Protein AF-A0A9D8BT05-F1 (afdb_monomer)

Nearest PDB structures (foldseek):
  6jph-assembly1_A  TM=7.024E-01  e=7.589E-07  Defluviitalea phaphyphila

Foldseek 3Di:
DDPWDWDFDQDADQDDPDPVVQPDDPPVVVQPPDTWGWGWTWTCPPPWWIKIKIFIPGPDKDKDKDKDPQWDKDFDQDDDPPVADRWRWIWTHHPVQKIKIKTWAPPPPWRWDWDWDQDPVGIIIMTMTIDNDDRMTIMMIGMDGNPADDWDWYDPDVQWIWIGGPQWIKIWGAAPVQDWADDDDQQKTFRFRTKMWIDRPPKIKIWGAGGAWIDDVFKIKGKPAIKIWIADPVGKIKMFGPQDQAKIKIKMFGQVLAQKWKAFPPDDIHRDDGGMDIDTAGGPRGIIIID

Radius of gyration: 22.26 Å; Cα contacts (8 Å, |Δi|>4): 658; chains: 1; bounding box: 62×44×62 Å

pLDDT: mean 79.06, std 18.12, range [27.09, 96.5]

Secondary structure (DSSP, 8-state):
-----EEE-------PPPGGGGSS-TTGGGGGGS--EEEEEEEEETTTEEEEEEEEE-SS-EEEEEEEET-EEEEEP-SS--TT---EEEEEE-TTSEEEEEEEEESTT---EEEEEEETTEEEEEEEEEESS-SEEEEEEEEEETTSPPPEEEEEETTEEEEEETTEEEEEEE-TT--EEEEEETTEEEEEEEEEEEEETTEEEEEEEEEEEEEETTEEEEESS-EEEEE-TTS-EEEEE-S-SS-EEEEEE-GGGTT-EEEETTS--EE--TTEEEEEE-TT--EEEE-

Structure (mmCIF, N/CA/C/O backbone):
data_AF-A0A9D8BT05-F1
#
_entry.id   AF-A0A9D8BT05-F1
#
loop_
_atom_site.group_PDB
_atom_site.id
_atom_site.type_symbol
_atom_site.label_atom_id
_atom_site.label_alt_id
_atom_site.label_comp_id
_atom_site.label_asym_id
_atom_site.label_entity_id
_atom_site.label_seq_id
_atom_site.pdbx_PDB_ins_code
_atom_site.Cartn_x
_atom_site.Cartn_y
_atom_site.Cartn_z
_atom_site.occupancy
_atom_site.B_iso_or_equiv
_atom_site.auth_seq_id
_atom_site.auth_comp_id
_atom_site.auth_asym_id
_atom_site.auth_atom_id
_atom_site.pdbx_PDB_model_num
ATOM 1 N N . GLY A 1 1 ? -17.209 -0.110 0.538 1.00 27.09 1 GLY A N 1
ATOM 2 C CA . GLY A 1 1 ? -16.762 -1.425 0.064 1.00 27.09 1 GLY A CA 1
ATOM 3 C C . GLY A 1 1 ? -15.395 -1.232 -0.518 1.00 27.09 1 GLY A C 1
ATOM 4 O O . GLY A 1 1 ? -15.264 -0.425 -1.431 1.00 27.09 1 GLY A O 1
ATOM 5 N N . ALA A 1 2 ? -14.383 -1.837 0.088 1.00 30.31 2 ALA A N 1
ATOM 6 C CA . ALA A 1 2 ? -13.012 -1.708 -0.365 1.00 30.31 2 ALA A CA 1
ATOM 7 C C . ALA A 1 2 ? -12.518 -3.089 -0.804 1.00 30.31 2 ALA A C 1
ATOM 9 O O . ALA A 1 2 ? -12.078 -3.891 0.013 1.00 30.31 2 ALA A O 1
ATOM 10 N N . ASP A 1 3 ? -12.630 -3.366 -2.103 1.00 30.12 3 ASP A N 1
ATOM 11 C CA . ASP A 1 3 ? -12.231 -4.648 -2.685 1.00 30.12 3 ASP A CA 1
ATOM 12 C C . ASP A 1 3 ? -10.713 -4.677 -2.900 1.00 30.12 3 ASP A C 1
ATOM 14 O O . ASP A 1 3 ? -10.229 -4.575 -4.030 1.00 30.12 3 ASP A O 1
ATOM 18 N N . TYR A 1 4 ? -9.934 -4.784 -1.827 1.00 37.97 4 TYR A N 1
ATOM 19 C CA . TYR A 1 4 ? -8.500 -5.043 -1.942 1.00 37.97 4 TYR A CA 1
ATOM 20 C C . TYR A 1 4 ? -8.292 -6.513 -2.302 1.00 37.97 4 TYR A C 1
ATOM 22 O O . TYR A 1 4 ? -8.469 -7.393 -1.466 1.00 37.97 4 TYR A O 1
ATOM 30 N N . VAL A 1 5 ? -7.905 -6.784 -3.548 1.00 32.09 5 VAL A N 1
ATOM 31 C CA . VAL A 1 5 ? -7.468 -8.122 -3.959 1.00 32.09 5 VAL A CA 1
ATOM 32 C C . VAL A 1 5 ? -5.955 -8.162 -3.805 1.00 32.09 5 VAL A C 1
ATOM 34 O O . VAL A 1 5 ? -5.230 -7.539 -4.579 1.00 32.09 5 VAL A O 1
ATOM 37 N N . CYS A 1 6 ? -5.475 -8.863 -2.781 1.00 35.22 6 CYS A N 1
ATOM 38 C CA . CYS A 1 6 ? -4.069 -9.222 -2.662 1.00 35.22 6 CYS A CA 1
ATOM 39 C C . CYS A 1 6 ? -3.889 -10.616 -3.262 1.00 35.22 6 CYS A C 1
ATOM 41 O O . CYS A 1 6 ? -4.190 -11.621 -2.624 1.00 35.22 6 CYS A O 1
ATOM 43 N N . GLY A 1 7 ? -3.442 -10.676 -4.514 1.00 29.22 7 GLY A N 1
ATOM 44 C CA . GLY A 1 7 ? -2.998 -11.923 -5.121 1.00 29.22 7 GLY A CA 1
ATOM 45 C C . GLY A 1 7 ? -1.509 -12.100 -4.863 1.00 29.22 7 GLY A C 1
ATOM 46 O O . GLY A 1 7 ? -0.694 -11.490 -5.551 1.00 29.22 7 GLY A O 1
ATOM 47 N N . VAL A 1 8 ? -1.131 -12.939 -3.898 1.00 32.34 8 VAL A N 1
ATOM 48 C CA . VAL A 1 8 ? 0.227 -13.495 -3.873 1.00 32.34 8 VAL A CA 1
ATOM 49 C C . VAL A 1 8 ? 0.209 -14.682 -4.826 1.00 32.34 8 VAL A C 1
ATOM 51 O O . VAL A 1 8 ? -0.332 -15.732 -4.492 1.00 32.34 8 VAL A O 1
ATOM 54 N N . VAL A 1 9 ? 0.748 -14.508 -6.033 1.00 28.61 9 VAL A N 1
ATOM 55 C CA . VAL A 1 9 ? 0.918 -15.610 -6.988 1.00 28.61 9 VAL A CA 1
ATOM 56 C C . VAL A 1 9 ? 2.382 -16.046 -6.930 1.00 28.61 9 VAL A C 1
ATOM 58 O O . VAL A 1 9 ? 3.220 -15.448 -7.609 1.00 28.61 9 VAL A O 1
ATOM 61 N N . PRO A 1 10 ? 2.740 -17.059 -6.117 1.00 27.34 10 PRO A N 1
ATOM 62 C CA . PRO A 1 10 ? 4.075 -17.631 -6.167 1.00 27.34 10 PRO A CA 1
ATOM 63 C C . PRO A 1 10 ? 4.237 -18.335 -7.516 1.00 27.34 10 PRO A C 1
ATOM 65 O O . PRO A 1 10 ? 3.736 -19.436 -7.725 1.00 27.34 10 PRO A O 1
ATOM 68 N N . THR A 1 11 ? 4.923 -17.688 -8.454 1.00 31.25 11 THR A N 1
ATOM 69 C CA . THR A 1 11 ? 5.270 -18.317 -9.729 1.00 31.25 11 THR A CA 1
ATOM 70 C C . THR A 1 11 ? 6.672 -18.889 -9.593 1.00 31.25 11 THR A C 1
ATOM 72 O O . THR A 1 11 ? 7.651 -18.161 -9.700 1.00 31.25 11 THR A O 1
ATOM 75 N N . VAL A 1 12 ? 6.792 -20.194 -9.341 1.00 29.39 12 VAL A N 1
ATOM 76 C CA . VAL A 1 12 ? 8.089 -20.879 -9.439 1.00 29.39 12 VAL A CA 1
ATOM 77 C C . VAL A 1 12 ? 8.358 -21.141 -10.919 1.00 29.39 12 VAL A C 1
ATOM 79 O O . VAL A 1 12 ? 7.983 -22.177 -11.463 1.00 29.39 12 VAL A O 1
ATOM 82 N N . GLY A 1 13 ? 8.968 -20.172 -11.595 1.00 30.44 13 GLY A N 1
ATOM 83 C CA . GLY A 1 13 ? 9.493 -20.368 -12.942 1.00 30.44 13 GLY A CA 1
ATOM 84 C C . GLY A 1 13 ? 10.876 -21.010 -12.875 1.00 30.44 13 GLY A C 1
ATOM 85 O O . GLY A 1 13 ? 11.804 -20.403 -12.350 1.00 30.44 13 GLY A O 1
ATOM 86 N N . ARG A 1 14 ? 11.048 -22.218 -13.428 1.00 31.06 14 ARG A N 1
ATOM 87 C CA . ARG A 1 14 ? 12.385 -22.698 -13.810 1.00 31.06 14 ARG A CA 1
ATOM 88 C C . ARG A 1 14 ? 12.749 -22.028 -15.131 1.00 31.06 14 ARG A C 1
ATOM 90 O O . ARG A 1 14 ? 12.282 -22.457 -16.180 1.00 31.06 14 ARG A O 1
ATOM 97 N N . LEU A 1 15 ? 13.556 -20.975 -15.077 1.00 39.53 15 LEU A N 1
ATOM 98 C CA . LEU A 1 15 ? 14.247 -20.480 -16.264 1.00 39.53 15 LEU A CA 1
ATOM 99 C C . LEU A 1 15 ? 15.475 -21.367 -16.472 1.00 39.53 15 LEU A C 1
ATOM 101 O O . LEU A 1 15 ? 16.389 -21.370 -15.647 1.00 39.53 15 LEU A O 1
ATOM 105 N N . TRP A 1 16 ? 15.472 -22.161 -17.541 1.00 32.31 16 TRP A N 1
ATOM 106 C CA . TRP A 1 16 ? 16.716 -22.737 -18.041 1.00 32.31 16 TRP A CA 1
ATOM 107 C C . TRP A 1 16 ? 17.549 -21.596 -18.638 1.00 32.31 16 TRP A C 1
ATOM 109 O O . TRP A 1 16 ? 16.987 -20.795 -19.389 1.00 32.31 16 TRP A O 1
ATOM 119 N N . PRO A 1 17 ? 18.848 -21.477 -18.309 1.00 40.72 17 PRO A N 1
ATOM 120 C CA . PRO A 1 17 ? 19.714 -20.550 -19.020 1.00 40.72 17 PRO A CA 1
ATOM 121 C C . PRO A 1 17 ? 19.728 -20.913 -20.506 1.00 40.72 17 PRO A C 1
ATOM 123 O O . PRO A 1 17 ? 19.718 -22.094 -20.861 1.00 40.72 17 PRO A O 1
ATOM 126 N N . ASP A 1 18 ? 19.741 -19.888 -21.352 1.00 39.22 18 ASP A N 1
ATOM 127 C CA . ASP A 1 18 ? 19.964 -20.033 -22.786 1.00 39.22 18 ASP A CA 1
ATOM 128 C C . ASP A 1 18 ? 21.312 -20.752 -23.003 1.00 39.22 18 ASP A C 1
ATOM 130 O O . ASP A 1 18 ? 22.342 -20.246 -22.535 1.00 39.22 18 ASP A O 1
ATOM 134 N N . PRO A 1 19 ? 21.342 -21.948 -23.624 1.00 44.00 19 PRO A N 1
ATOM 135 C CA . PRO A 1 19 ? 22.576 -22.711 -23.800 1.00 44.00 19 PRO A CA 1
ATOM 136 C C . PRO A 1 19 ? 23.640 -21.945 -24.599 1.00 44.00 19 PRO A C 1
ATOM 138 O O . PRO A 1 19 ? 24.832 -22.187 -24.403 1.00 44.00 19 PRO A O 1
ATOM 141 N N . ASP A 1 20 ? 23.239 -20.966 -25.413 1.00 41.94 20 ASP A N 1
ATOM 142 C CA . ASP A 1 20 ? 24.160 -20.179 -26.235 1.00 41.94 20 ASP A CA 1
ATOM 143 C C . ASP A 1 20 ? 24.873 -19.061 -25.446 1.00 41.94 20 ASP A C 1
ATOM 145 O O . ASP A 1 20 ? 25.919 -18.563 -25.868 1.00 41.94 20 ASP A O 1
ATOM 149 N N . ALA A 1 21 ? 24.392 -18.713 -24.244 1.00 45.06 21 ALA A N 1
ATOM 150 C CA . ALA A 1 21 ? 25.041 -17.742 -23.356 1.00 45.06 21 ALA A CA 1
ATOM 151 C C . ALA A 1 21 ? 26.211 -18.333 -22.535 1.00 45.06 21 ALA A C 1
ATOM 153 O O . ALA A 1 21 ? 26.904 -17.602 -21.824 1.00 45.06 21 ALA A O 1
ATOM 154 N N . LEU A 1 22 ? 26.454 -19.648 -22.617 1.00 42.50 22 LEU A N 1
ATOM 155 C CA . LEU A 1 22 ? 27.442 -20.361 -21.793 1.00 42.50 22 LEU A CA 1
ATOM 156 C C . LEU A 1 22 ? 28.861 -20.421 -22.388 1.00 42.50 22 LEU A C 1
ATOM 158 O O . LEU A 1 22 ? 29.769 -20.917 -21.720 1.00 42.50 22 LEU A O 1
ATOM 162 N N . TYR A 1 23 ? 29.087 -19.914 -23.605 1.00 40.62 23 TYR A N 1
ATOM 163 C CA . TYR A 1 23 ? 30.296 -20.256 -24.369 1.00 40.62 23 TYR A CA 1
ATOM 164 C C . TYR A 1 23 ? 31.386 -19.187 -24.519 1.00 40.62 23 TYR A C 1
ATOM 166 O O . TYR A 1 23 ? 32.397 -19.495 -25.147 1.00 40.62 23 TYR A O 1
ATOM 174 N N . SER A 1 24 ? 31.282 -17.978 -23.947 1.00 46.31 24 SER A N 1
ATOM 175 C CA . SER A 1 24 ? 32.311 -16.950 -24.220 1.00 46.31 24 SER A CA 1
ATOM 176 C C . SER A 1 24 ? 33.074 -16.341 -23.046 1.00 46.31 24 SER A C 1
ATOM 178 O O . SER A 1 24 ? 34.161 -15.833 -23.302 1.00 46.31 24 SER A O 1
ATOM 180 N N . HIS A 1 25 ? 32.658 -16.437 -21.777 1.00 41.44 25 HIS A N 1
ATOM 181 C CA . HIS A 1 25 ? 33.462 -15.877 -20.676 1.00 41.44 25 HIS A CA 1
ATOM 182 C C . HIS A 1 25 ? 33.363 -16.697 -19.376 1.00 41.44 25 HIS A C 1
ATOM 184 O O . HIS A 1 25 ? 32.289 -17.132 -18.968 1.00 41.44 25 HIS A O 1
ATOM 190 N N . GLN A 1 26 ? 34.510 -16.901 -18.716 1.00 45.31 26 GLN A N 1
ATOM 191 C CA . GLN A 1 26 ? 34.700 -17.664 -17.473 1.00 45.31 26 GLN A CA 1
ATOM 192 C C . GLN A 1 26 ? 34.255 -16.903 -16.192 1.00 45.31 26 GLN A C 1
ATOM 194 O O . GLN A 1 26 ? 35.084 -16.604 -15.334 1.00 45.31 26 GLN A O 1
ATOM 199 N N . PRO A 1 27 ? 32.948 -16.636 -16.000 1.00 45.88 27 PRO A N 1
ATOM 200 C CA . PRO A 1 27 ? 32.349 -16.813 -14.670 1.00 45.88 27 PRO A CA 1
ATOM 201 C C . PRO A 1 27 ? 31.116 -17.738 -14.667 1.00 45.88 27 PRO A C 1
ATOM 203 O O . PRO A 1 27 ? 30.576 -18.033 -13.601 1.00 45.88 27 PRO A O 1
ATOM 206 N N . ALA A 1 28 ? 30.687 -18.247 -15.828 1.00 48.22 28 ALA A N 1
ATOM 207 C CA . ALA A 1 28 ? 29.405 -18.944 -15.983 1.00 48.22 28 ALA A CA 1
ATOM 208 C C . ALA A 1 28 ? 29.269 -20.264 -15.189 1.00 48.22 28 ALA A C 1
ATOM 210 O O . ALA A 1 28 ? 28.159 -20.700 -14.887 1.00 48.22 28 ALA A O 1
ATOM 211 N N . ILE A 1 29 ? 30.382 -20.887 -14.785 1.00 46.44 29 ILE A N 1
ATOM 212 C CA . ILE A 1 29 ? 30.377 -22.182 -14.079 1.00 46.44 29 ILE A CA 1
ATOM 213 C C . ILE A 1 29 ? 29.806 -22.059 -12.650 1.00 46.44 29 ILE A C 1
ATOM 215 O O . ILE A 1 29 ? 29.210 -23.008 -12.144 1.00 46.44 29 ILE A O 1
ATOM 219 N N . HIS A 1 30 ? 29.890 -20.888 -12.005 1.00 46.16 30 HIS A N 1
ATOM 220 C CA . HIS A 1 30 ? 29.327 -20.706 -10.659 1.00 46.16 30 HIS A CA 1
ATOM 221 C C . HIS A 1 30 ? 27.799 -20.522 -10.645 1.00 46.16 30 HIS A C 1
ATOM 223 O O . HIS A 1 30 ? 27.167 -20.760 -9.612 1.00 46.16 30 HIS A O 1
ATOM 229 N N . TRP A 1 31 ? 27.189 -20.160 -11.778 1.00 50.47 31 TRP A N 1
ATOM 230 C CA . TRP A 1 31 ? 25.751 -19.878 -11.884 1.00 50.47 31 TRP A CA 1
ATOM 231 C C . TRP A 1 31 ? 24.879 -21.138 -11.936 1.00 50.47 31 TRP A C 1
ATOM 233 O O . TRP A 1 31 ? 23.697 -21.080 -11.616 1.00 50.47 31 TRP A O 1
ATOM 243 N N . ALA A 1 32 ? 25.459 -22.293 -12.271 1.00 50.44 32 ALA A N 1
ATOM 244 C CA . ALA A 1 32 ? 24.733 -23.553 -12.437 1.00 50.44 32 ALA A CA 1
ATOM 245 C C . ALA A 1 32 ? 24.396 -24.283 -11.117 1.00 50.44 32 ALA A C 1
ATOM 247 O O . ALA A 1 32 ? 23.753 -25.330 -11.145 1.00 50.44 32 ALA A O 1
ATOM 248 N N . SER A 1 33 ? 24.840 -23.776 -9.959 1.00 57.75 33 SER A N 1
ATOM 249 C CA . SER A 1 33 ? 24.798 -24.531 -8.691 1.00 57.75 33 SER A CA 1
ATOM 250 C C . SER A 1 33 ? 23.605 -24.226 -7.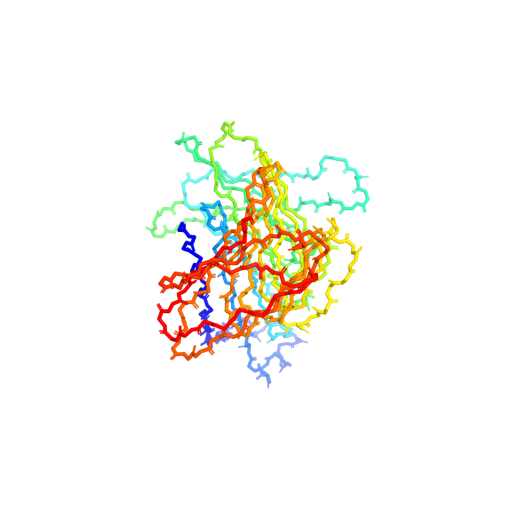776 1.00 57.75 33 SER A C 1
ATOM 252 O O . SER A 1 33 ? 23.339 -25.000 -6.856 1.00 57.75 33 SER A O 1
ATOM 254 N N . LYS A 1 34 ? 22.859 -23.138 -8.012 1.00 62.22 34 LYS A N 1
ATOM 255 C CA . LYS A 1 34 ? 21.686 -22.766 -7.205 1.00 62.22 34 LYS A CA 1
ATOM 256 C C . LYS A 1 34 ? 20.468 -22.488 -8.088 1.00 62.22 34 LYS A C 1
ATOM 258 O O . LYS A 1 34 ? 20.619 -21.862 -9.135 1.00 62.22 34 LYS A O 1
ATOM 263 N N . PRO A 1 35 ? 19.264 -22.940 -7.690 1.00 70.19 35 PRO A N 1
ATOM 264 C CA . PRO A 1 35 ? 18.049 -22.634 -8.429 1.00 70.19 35 PRO A CA 1
ATOM 265 C C . PRO A 1 35 ? 17.779 -21.129 -8.379 1.00 70.19 35 PRO A C 1
ATOM 267 O O . PRO A 1 35 ? 17.766 -20.542 -7.300 1.00 70.19 35 PRO A O 1
ATOM 270 N N . LEU A 1 36 ? 17.515 -20.526 -9.539 1.00 75.69 36 LEU A N 1
ATOM 271 C CA . LEU A 1 36 ? 16.933 -19.190 -9.608 1.00 75.69 36 LEU A CA 1
ATOM 272 C C . LEU A 1 36 ? 15.530 -19.250 -8.998 1.00 75.69 36 LEU A C 1
ATOM 274 O O . LEU A 1 36 ? 14.658 -19.950 -9.519 1.00 75.69 36 LEU A O 1
ATOM 278 N N . VAL A 1 37 ? 15.306 -18.522 -7.906 1.00 82.12 37 VAL A N 1
ATOM 279 C CA . VAL A 1 37 ? 13.969 -18.378 -7.320 1.00 82.12 37 VAL A CA 1
ATOM 280 C C . VAL A 1 37 ? 13.503 -16.952 -7.518 1.00 82.12 37 VAL A C 1
ATOM 282 O O . VAL A 1 37 ? 14.061 -16.029 -6.935 1.00 82.12 37 VAL A O 1
ATOM 285 N N . TRP A 1 38 ? 12.450 -16.785 -8.310 1.00 85.44 38 TRP A N 1
ATOM 286 C CA . TRP A 1 38 ? 11.788 -15.505 -8.509 1.00 85.44 38 TRP A CA 1
ATOM 287 C C . TRP A 1 38 ? 10.444 -15.494 -7.781 1.00 85.44 38 TRP A C 1
ATOM 289 O O . TRP A 1 38 ? 9.622 -16.396 -7.947 1.00 85.44 38 TRP A O 1
ATOM 299 N N . ARG A 1 39 ? 10.225 -14.478 -6.947 1.00 86.88 39 ARG A N 1
ATOM 300 C CA . ARG A 1 39 ? 8.963 -14.233 -6.245 1.00 86.88 39 ARG A CA 1
ATOM 301 C C . ARG A 1 39 ? 8.438 -12.867 -6.656 1.00 86.88 39 ARG A C 1
ATOM 303 O O . ARG A 1 39 ? 9.144 -11.877 -6.509 1.00 86.88 39 ARG A O 1
ATOM 310 N N . ARG A 1 40 ? 7.197 -12.816 -7.143 1.00 89.81 40 ARG A N 1
ATOM 311 C CA . ARG A 1 40 ? 6.506 -11.572 -7.496 1.00 89.81 40 ARG A CA 1
ATOM 312 C C . ARG A 1 40 ? 5.338 -11.329 -6.553 1.00 89.81 40 ARG A C 1
ATOM 314 O O . ARG A 1 40 ? 4.463 -12.180 -6.403 1.00 89.81 40 ARG A O 1
ATOM 321 N N . HIS A 1 41 ? 5.283 -10.131 -5.993 1.00 88.81 41 HIS A N 1
ATOM 322 C CA . HIS A 1 41 ? 4.150 -9.622 -5.236 1.00 88.81 41 HIS A CA 1
ATOM 323 C C . HIS A 1 41 ? 3.534 -8.454 -5.992 1.00 88.81 41 HIS A C 1
ATOM 325 O O . HIS A 1 41 ? 4.233 -7.524 -6.396 1.00 88.81 41 HIS A O 1
ATOM 331 N N . ILE A 1 42 ? 2.216 -8.510 -6.173 1.00 90.94 42 ILE A N 1
ATOM 332 C CA . ILE A 1 42 ? 1.444 -7.460 -6.830 1.00 90.94 42 ILE A CA 1
ATOM 333 C C . ILE A 1 42 ? 0.374 -6.999 -5.855 1.00 90.94 42 ILE A C 1
ATOM 335 O O . ILE A 1 42 ? -0.531 -7.757 -5.506 1.00 90.94 42 ILE A O 1
ATOM 339 N N . LEU A 1 43 ? 0.474 -5.747 -5.425 1.00 90.75 43 LEU A N 1
ATOM 340 C CA . LEU A 1 43 ? -0.522 -5.129 -4.569 1.00 90.75 43 LEU A CA 1
ATOM 341 C C . LEU A 1 43 ? -1.374 -4.155 -5.378 1.00 90.75 43 LEU A C 1
ATOM 343 O O . LEU A 1 43 ? -0.868 -3.205 -5.976 1.00 90.75 43 LEU A O 1
ATOM 347 N N . PHE A 1 44 ? -2.682 -4.397 -5.363 1.00 90.94 44 PHE A N 1
ATOM 348 C CA . PHE A 1 44 ? -3.689 -3.562 -6.003 1.00 90.94 44 PHE A CA 1
ATOM 349 C C . PHE A 1 44 ? -4.148 -2.503 -5.001 1.00 90.94 44 PHE A C 1
ATOM 351 O O . PHE A 1 44 ? -4.994 -2.771 -4.142 1.00 90.94 44 PHE A O 1
ATOM 358 N N . VAL A 1 45 ? -3.604 -1.292 -5.104 1.00 88.25 45 VAL A N 1
ATOM 359 C CA . VAL A 1 45 ? -4.018 -0.164 -4.265 1.00 88.25 45 VAL A CA 1
ATOM 360 C C . VAL A 1 45 ? -5.220 0.497 -4.933 1.00 88.25 45 VAL A C 1
ATOM 362 O O . VAL A 1 45 ? -5.114 1.517 -5.613 1.00 88.25 45 VAL A O 1
ATOM 365 N N . LYS A 1 46 ? -6.375 -0.170 -4.825 1.00 74.00 46 LYS A N 1
ATOM 366 C CA . LYS A 1 46 ? -7.581 0.218 -5.558 1.00 74.00 46 LYS A CA 1
ATOM 367 C C . LYS A 1 46 ? -8.150 1.571 -5.099 1.00 74.00 46 LYS A C 1
ATOM 369 O O . LYS A 1 46 ? -8.094 1.890 -3.910 1.00 74.00 46 LYS A O 1
ATOM 374 N N . PRO A 1 47 ? -8.795 2.305 -6.022 1.00 63.84 47 PRO A N 1
ATOM 375 C CA . PRO A 1 47 ? -8.906 2.019 -7.461 1.00 63.84 47 PRO A CA 1
ATOM 376 C C . PRO A 1 47 ? -7.717 2.539 -8.297 1.00 63.84 47 PRO A C 1
ATOM 378 O O . PRO A 1 47 ? -7.832 2.611 -9.515 1.00 63.84 47 PRO A O 1
ATOM 381 N N . ASP A 1 48 ? -6.591 2.902 -7.679 1.00 86.06 48 ASP A N 1
ATOM 382 C CA . ASP A 1 48 ? -5.724 3.942 -8.239 1.00 86.06 48 ASP A CA 1
ATOM 383 C C . ASP A 1 48 ? -4.461 3.412 -8.932 1.00 86.06 48 ASP A C 1
ATOM 385 O O . ASP A 1 48 ? -4.110 3.893 -10.006 1.00 86.06 48 ASP A O 1
ATOM 389 N N . TYR A 1 49 ? -3.751 2.440 -8.348 1.00 94.25 49 TYR A N 1
ATOM 390 C CA . TYR A 1 49 ? -2.450 2.012 -8.881 1.00 94.25 49 TYR A CA 1
ATOM 391 C C . TYR A 1 49 ? -2.004 0.628 -8.400 1.00 94.25 49 TYR A C 1
ATOM 393 O O . TYR A 1 49 ? -2.623 0.002 -7.534 1.00 94.25 49 TYR A O 1
ATOM 401 N N . PHE A 1 50 ? -0.894 0.151 -8.967 1.00 94.81 50 PHE A N 1
ATOM 402 C CA . PHE A 1 50 ? -0.266 -1.119 -8.610 1.00 94.81 50 PHE A CA 1
ATOM 403 C C . PHE A 1 50 ? 1.103 -0.891 -7.981 1.00 94.81 50 PHE A C 1
ATOM 405 O O . PHE A 1 50 ? 1.865 -0.029 -8.423 1.00 94.81 50 PHE A O 1
ATOM 412 N N . VAL A 1 51 ? 1.436 -1.711 -6.991 1.00 94.62 51 VAL A N 1
ATOM 413 C CA . VAL A 1 51 ? 2.794 -1.827 -6.456 1.00 94.62 51 VAL A CA 1
ATOM 414 C C . VAL A 1 51 ? 3.321 -3.216 -6.764 1.00 94.62 51 VAL A C 1
ATOM 416 O O . VAL A 1 51 ? 2.656 -4.213 -6.487 1.00 94.62 51 VAL A O 1
ATOM 419 N N . LEU A 1 52 ? 4.515 -3.264 -7.340 1.00 94.06 52 LEU A N 1
ATOM 420 C CA . LEU A 1 52 ? 5.222 -4.481 -7.703 1.00 94.06 52 LEU A CA 1
ATOM 421 C C . LEU A 1 52 ? 6.465 -4.623 -6.831 1.00 94.06 52 LEU A C 1
ATOM 423 O O . LEU A 1 52 ? 7.229 -3.669 -6.678 1.00 94.06 52 LEU A O 1
ATOM 427 N N . LEU A 1 53 ? 6.665 -5.823 -6.298 1.00 92.62 53 LEU A N 1
ATOM 428 C CA . LEU A 1 53 ? 7.913 -6.264 -5.689 1.00 92.62 53 LEU A CA 1
ATOM 429 C C . LEU A 1 53 ? 8.307 -7.585 -6.338 1.00 92.62 53 LEU A C 1
ATOM 431 O O . LEU A 1 53 ? 7.574 -8.565 -6.229 1.00 92.62 53 LEU A O 1
ATOM 435 N N . ASP A 1 54 ? 9.457 -7.595 -6.993 1.00 90.44 54 ASP A N 1
ATOM 436 C CA . ASP A 1 54 ? 10.103 -8.802 -7.479 1.00 90.44 54 ASP A CA 1
ATOM 437 C C . ASP A 1 54 ? 11.348 -9.069 -6.651 1.00 90.44 54 ASP A C 1
ATOM 439 O O . ASP A 1 54 ? 12.224 -8.217 -6.562 1.00 90.44 54 ASP A O 1
ATOM 443 N N . GLU A 1 55 ? 11.435 -10.260 -6.077 1.00 87.69 55 GLU A N 1
ATOM 444 C CA . GLU A 1 55 ? 12.611 -10.737 -5.363 1.00 87.69 55 GLU A CA 1
ATOM 445 C C . GLU A 1 55 ? 13.211 -11.916 -6.120 1.00 87.69 55 GLU A C 1
ATOM 447 O O . GLU A 1 55 ? 12.504 -12.857 -6.492 1.00 87.69 55 GLU A O 1
ATOM 452 N N . LEU A 1 56 ? 14.515 -11.860 -6.353 1.00 85.62 56 LEU A N 1
ATOM 453 C CA . LEU A 1 56 ? 15.265 -12.869 -7.079 1.00 85.62 56 LEU A CA 1
ATOM 454 C C . LEU A 1 56 ? 16.376 -13.401 -6.184 1.00 85.62 56 LEU A C 1
ATOM 456 O O . LEU A 1 56 ? 17.332 -12.695 -5.897 1.00 85.62 56 LEU A O 1
ATOM 460 N N . ASP A 1 57 ? 16.293 -14.662 -5.777 1.00 81.38 57 ASP A N 1
ATOM 461 C CA . ASP A 1 57 ? 17.442 -15.362 -5.201 1.00 81.38 57 ASP A CA 1
ATOM 462 C C . ASP A 1 57 ? 18.347 -15.810 -6.358 1.00 81.38 57 ASP A C 1
ATOM 464 O O . ASP A 1 57 ? 18.143 -16.868 -6.960 1.00 81.38 57 ASP A O 1
ATOM 468 N N . SER A 1 58 ? 19.258 -14.919 -6.759 1.00 70.75 58 SER A N 1
ATOM 469 C CA . SER A 1 58 ? 20.118 -15.070 -7.934 1.00 70.75 58 SER A CA 1
ATOM 470 C C . SER A 1 58 ? 21.501 -14.469 -7.702 1.00 70.75 58 SER A C 1
ATOM 472 O O . SER A 1 58 ? 21.636 -13.413 -7.091 1.00 70.75 58 SER A O 1
ATOM 474 N N . TYR A 1 59 ? 22.526 -15.108 -8.269 1.00 68.38 59 TYR A N 1
ATOM 475 C CA . TYR A 1 59 ? 23.878 -14.547 -8.421 1.00 68.38 59 TYR A CA 1
ATOM 476 C C . TYR A 1 59 ? 24.149 -14.079 -9.860 1.00 68.38 59 TYR A C 1
ATOM 478 O O . TYR A 1 59 ? 25.269 -13.692 -10.193 1.00 68.38 59 TYR A O 1
ATOM 486 N N . VAL A 1 60 ? 23.135 -14.167 -10.722 1.00 71.75 60 VAL A N 1
ATOM 487 C CA . VAL A 1 60 ? 23.199 -13.786 -12.132 1.00 71.75 60 VAL A CA 1
ATOM 488 C C . VAL A 1 60 ? 22.644 -12.369 -12.273 1.00 71.75 60 VAL A C 1
ATOM 490 O O . VAL A 1 60 ? 21.551 -12.116 -11.751 1.00 71.75 60 VAL A O 1
ATOM 493 N N . PRO A 1 61 ? 23.351 -11.460 -12.973 1.00 76.56 61 PRO A N 1
ATOM 494 C CA . PRO A 1 61 ? 22.799 -10.168 -13.363 1.00 76.56 61 PRO A CA 1
ATOM 495 C C . PRO A 1 61 ? 21.447 -10.346 -14.050 1.00 76.56 61 PRO A C 1
ATOM 497 O O . PRO A 1 61 ? 21.266 -11.262 -14.855 1.00 76.56 61 PRO A O 1
ATOM 500 N N . CYS A 1 62 ? 20.493 -9.487 -13.721 1.00 78.50 62 CYS A N 1
ATOM 501 C CA . CYS A 1 62 ? 19.140 -9.600 -14.236 1.00 78.50 62 CYS A CA 1
ATOM 502 C C . CYS A 1 62 ? 18.587 -8.233 -14.612 1.00 78.50 62 CYS A C 1
ATOM 504 O O . CYS A 1 62 ? 18.933 -7.211 -14.021 1.00 78.50 62 CYS A O 1
ATOM 506 N N . ASP A 1 63 ? 17.701 -8.247 -15.601 1.00 83.19 63 ASP A N 1
ATOM 507 C CA . ASP A 1 63 ? 17.012 -7.058 -16.060 1.00 83.19 63 ASP A CA 1
ATOM 508 C C . ASP A 1 63 ? 15.514 -7.213 -15.813 1.00 83.19 63 ASP A C 1
ATOM 510 O O . ASP A 1 63 ? 14.908 -8.244 -16.112 1.00 83.19 63 ASP A O 1
ATOM 514 N N . TRP A 1 64 ? 14.895 -6.142 -15.336 1.00 86.50 64 TRP A N 1
ATOM 515 C CA . TRP A 1 64 ? 13.455 -6.028 -15.200 1.00 86.50 64 TRP A CA 1
ATOM 516 C C . TRP A 1 64 ? 12.876 -5.241 -16.371 1.00 86.50 64 TRP A C 1
ATOM 518 O O . TRP A 1 64 ? 13.286 -4.108 -16.622 1.00 86.50 64 TRP A O 1
ATOM 528 N N . TRP A 1 65 ? 11.917 -5.827 -17.091 1.00 87.75 65 TRP A N 1
ATOM 529 C CA . TRP A 1 65 ? 11.347 -5.249 -18.310 1.00 87.75 65 TRP A CA 1
ATOM 530 C C . TRP A 1 65 ? 9.850 -4.978 -18.145 1.00 87.75 65 TRP A C 1
ATOM 532 O O . TRP A 1 65 ? 9.082 -5.867 -17.775 1.00 87.75 65 TRP A O 1
ATOM 542 N N . LEU A 1 66 ? 9.416 -3.768 -18.502 1.00 87.06 66 LEU A N 1
ATOM 543 C CA . LEU A 1 66 ? 8.003 -3.413 -18.656 1.00 87.06 66 LEU A CA 1
ATOM 544 C C . LEU A 1 66 ? 7.719 -3.014 -20.093 1.00 87.06 66 LEU A C 1
ATOM 546 O O . LEU A 1 66 ? 8.298 -2.060 -20.608 1.00 87.06 66 LEU A O 1
ATOM 550 N N . HIS A 1 67 ? 6.770 -3.718 -20.703 1.00 84.38 67 HIS A N 1
ATOM 551 C CA . HIS A 1 67 ? 6.284 -3.454 -22.050 1.00 84.38 67 HIS A CA 1
ATOM 552 C C . HIS A 1 67 ? 4.922 -2.765 -21.995 1.00 84.38 67 HIS A C 1
ATOM 554 O O . HIS A 1 67 ? 4.010 -3.228 -21.313 1.00 84.38 67 HIS A O 1
ATOM 560 N N . VAL A 1 68 ? 4.770 -1.684 -22.759 1.00 80.62 68 VAL A N 1
ATOM 561 C CA . VAL A 1 68 ? 3.512 -0.944 -22.894 1.00 80.62 68 VAL A CA 1
ATOM 562 C C . VAL A 1 68 ? 3.183 -0.783 -24.378 1.00 80.62 68 VAL A C 1
ATOM 564 O O . VAL A 1 68 ? 3.931 -0.174 -25.151 1.00 80.62 68 VAL A O 1
ATOM 567 N N . GLY A 1 69 ? 2.059 -1.367 -24.794 1.00 76.31 69 GLY A N 1
ATOM 568 C CA . GLY A 1 69 ? 1.589 -1.331 -26.178 1.00 76.31 69 GLY A CA 1
ATOM 569 C C . GLY A 1 69 ? 1.020 0.033 -26.575 1.00 76.31 69 GLY A C 1
ATOM 570 O O . GLY A 1 69 ? 0.311 0.671 -25.798 1.00 76.31 69 GLY A O 1
ATOM 571 N N . GLY A 1 70 ? 1.315 0.482 -27.801 1.00 68.19 70 GLY A N 1
ATOM 572 C CA . GLY A 1 70 ? 0.674 1.660 -28.406 1.00 68.19 70 GLY A CA 1
ATOM 573 C C . GLY A 1 70 ? 0.947 3.006 -27.718 1.00 68.19 70 GLY A C 1
ATOM 574 O O . GLY A 1 70 ? 0.236 3.974 -27.985 1.00 68.19 70 GLY A O 1
ATOM 575 N N . ALA A 1 71 ? 1.947 3.080 -26.837 1.00 73.50 71 ALA A N 1
ATOM 576 C CA . ALA A 1 71 ? 2.296 4.293 -26.106 1.00 73.50 71 ALA A CA 1
ATOM 577 C C . ALA A 1 71 ? 3.565 4.967 -26.654 1.00 73.50 71 ALA A C 1
ATOM 579 O O . ALA A 1 71 ? 4.426 4.327 -27.262 1.00 73.50 71 ALA A O 1
ATOM 580 N N . ARG A 1 72 ? 3.713 6.271 -26.405 1.00 75.75 72 ARG A N 1
ATOM 581 C CA . ARG A 1 72 ? 4.989 6.995 -26.510 1.00 75.75 72 ARG A CA 1
ATOM 582 C C . ARG A 1 72 ? 5.639 7.012 -25.129 1.00 75.75 72 ARG A C 1
ATOM 584 O O . ARG A 1 72 ? 5.000 7.434 -24.174 1.00 75.75 72 ARG A O 1
ATOM 591 N N . ALA A 1 73 ? 6.886 6.559 -25.020 1.00 71.25 73 ALA A N 1
ATOM 592 C CA . ALA A 1 73 ? 7.631 6.610 -23.765 1.00 71.25 73 ALA A CA 1
ATOM 593 C C . ALA A 1 73 ? 8.424 7.920 -23.683 1.00 71.25 73 ALA A C 1
ATOM 595 O O . ALA A 1 73 ? 9.143 8.265 -24.622 1.00 71.25 73 ALA A O 1
ATOM 596 N N . LYS A 1 74 ? 8.303 8.634 -22.565 1.00 75.12 74 LYS A N 1
ATOM 597 C CA . LYS A 1 74 ? 9.161 9.763 -22.205 1.00 75.12 74 LYS A CA 1
ATOM 598 C C . LYS A 1 74 ? 9.850 9.421 -20.890 1.00 75.12 74 LYS A C 1
ATOM 600 O O . LYS A 1 74 ? 9.191 9.289 -19.859 1.00 75.12 74 LYS A O 1
ATOM 605 N N . SER A 1 75 ? 11.169 9.256 -20.943 1.00 67.38 75 SER A N 1
ATOM 606 C CA . SER A 1 75 ? 11.989 9.233 -19.733 1.00 67.38 75 SER A CA 1
ATOM 607 C C . SER A 1 75 ? 12.179 10.670 -19.268 1.00 67.38 75 SER A C 1
ATOM 609 O O . SER A 1 75 ? 12.491 11.542 -20.081 1.00 67.38 75 SER A O 1
ATOM 611 N N . GLN A 1 76 ? 11.951 10.930 -17.986 1.00 61.97 76 GLN A N 1
ATOM 612 C CA . GLN A 1 76 ? 12.291 12.215 -17.395 1.00 61.97 76 GLN A CA 1
ATOM 613 C C . GLN A 1 76 ? 13.568 12.044 -16.585 1.00 61.97 76 GLN A C 1
ATOM 615 O O . GLN A 1 76 ? 13.598 11.281 -15.624 1.00 61.97 76 GLN A O 1
ATOM 620 N N . GLN A 1 77 ? 14.627 12.751 -16.982 1.00 55.72 77 GLN A N 1
ATOM 621 C CA . GLN A 1 77 ? 15.787 12.912 -16.113 1.00 55.72 77 GLN A CA 1
ATOM 622 C C . GLN A 1 77 ? 15.403 13.806 -14.924 1.00 55.72 77 GLN A C 1
ATOM 624 O O . GLN A 1 77 ? 14.639 14.757 -15.120 1.00 55.72 77 GLN A O 1
ATOM 629 N N . PRO A 1 78 ? 15.926 13.540 -13.714 1.00 52.53 78 PRO A N 1
ATOM 630 C CA . PRO A 1 78 ? 15.666 14.376 -12.550 1.00 52.53 78 PRO A CA 1
ATOM 631 C C . PRO A 1 78 ? 16.051 15.829 -12.847 1.00 52.53 78 PRO A C 1
ATOM 633 O O . PRO A 1 78 ? 17.219 16.141 -13.081 1.00 52.53 78 PRO A O 1
ATOM 636 N N . GLN A 1 79 ? 15.068 16.729 -12.863 1.00 42.19 79 GLN A N 1
ATOM 637 C CA . GLN A 1 79 ? 15.336 18.160 -12.897 1.00 42.19 79 GLN A CA 1
ATOM 638 C C . GLN A 1 79 ? 15.604 18.608 -11.456 1.00 42.19 79 GLN A C 1
ATOM 640 O O . GLN A 1 79 ? 14.681 18.711 -10.656 1.00 42.19 79 GLN A O 1
ATOM 645 N N . ALA A 1 80 ? 16.882 18.864 -11.171 1.00 40.81 80 ALA A N 1
ATOM 646 C CA . ALA A 1 80 ? 17.486 19.343 -9.922 1.00 40.81 80 ALA A CA 1
ATOM 647 C C . ALA A 1 80 ? 18.021 18.269 -8.943 1.00 40.81 80 ALA A C 1
ATOM 649 O O . ALA A 1 80 ? 17.354 17.272 -8.662 1.00 40.81 80 ALA A O 1
ATOM 650 N N . PRO A 1 81 ? 19.216 18.503 -8.357 1.00 40.06 81 PRO A N 1
ATOM 651 C CA . PRO A 1 81 ? 19.794 17.671 -7.313 1.00 40.06 81 PRO A CA 1
ATOM 652 C C . PRO A 1 81 ? 19.144 18.020 -5.968 1.00 40.06 81 PRO A C 1
ATOM 654 O O . PRO A 1 81 ? 19.757 18.621 -5.089 1.00 40.06 81 PRO A O 1
ATOM 657 N N . SER A 1 82 ? 17.876 17.654 -5.794 1.00 43.09 82 SER A N 1
ATOM 658 C CA . SER A 1 82 ? 17.379 17.390 -4.446 1.00 43.09 82 SER A CA 1
ATOM 659 C C . SER A 1 82 ? 18.090 16.123 -3.980 1.00 43.09 82 SER A C 1
ATOM 661 O O . SER A 1 82 ? 17.919 15.068 -4.590 1.00 43.09 82 SER A O 1
ATOM 663 N N . LEU A 1 83 ? 18.916 16.233 -2.937 1.00 41.72 83 LEU A N 1
ATOM 664 C CA . LEU A 1 83 ? 19.787 15.184 -2.374 1.00 41.72 83 LEU A CA 1
ATOM 665 C C . LEU A 1 83 ? 19.074 13.872 -1.970 1.00 41.72 83 LEU A C 1
ATOM 667 O O . LEU A 1 83 ? 19.715 12.976 -1.428 1.00 41.72 83 LEU A O 1
ATOM 671 N N . LEU A 1 84 ? 17.771 13.736 -2.226 1.00 44.25 84 LEU A N 1
ATOM 672 C CA . LEU A 1 84 ? 16.953 12.594 -1.829 1.00 44.25 84 LEU A CA 1
ATOM 673 C C . LEU A 1 84 ? 16.163 11.930 -2.970 1.00 44.25 84 LEU A C 1
ATOM 675 O O . LEU A 1 84 ? 15.700 10.811 -2.776 1.00 44.25 84 LEU A O 1
ATOM 679 N N . VAL A 1 85 ? 16.023 12.531 -4.162 1.00 46.75 85 VAL A N 1
ATOM 680 C CA . VAL A 1 85 ? 15.037 12.034 -5.146 1.00 46.75 85 VAL A CA 1
ATOM 681 C C . VAL A 1 85 ? 15.538 12.122 -6.593 1.00 46.75 85 VAL A C 1
ATOM 683 O O . VAL A 1 85 ? 15.084 12.941 -7.387 1.00 46.75 85 VAL A O 1
ATOM 686 N N . ALA A 1 86 ? 16.448 11.226 -6.982 1.00 48.78 86 ALA A N 1
ATOM 687 C CA . ALA A 1 86 ? 16.575 10.850 -8.391 1.00 48.78 86 ALA A CA 1
ATOM 688 C C . ALA A 1 86 ? 15.472 9.825 -8.702 1.00 48.78 86 ALA A C 1
ATOM 690 O O . ALA A 1 86 ? 15.684 8.618 -8.638 1.00 48.78 86 ALA A O 1
ATOM 691 N N . GLN A 1 87 ? 14.251 10.306 -8.937 1.00 59.16 87 GLN A N 1
ATOM 692 C CA . GLN A 1 87 ? 13.141 9.439 -9.325 1.00 59.16 87 GLN A CA 1
ATOM 693 C C . GLN A 1 87 ? 13.368 8.932 -10.751 1.00 59.16 87 GLN A C 1
ATOM 695 O O . GLN A 1 87 ? 13.330 9.692 -11.718 1.00 59.16 87 GLN A O 1
ATOM 700 N N . ASN A 1 88 ? 13.576 7.626 -10.872 1.00 78.25 88 ASN A N 1
ATOM 701 C CA . ASN A 1 88 ? 13.570 6.918 -12.140 1.00 78.25 88 ASN A CA 1
ATOM 702 C C . ASN A 1 88 ? 12.124 6.731 -12.597 1.00 78.25 88 ASN A C 1
ATOM 704 O O . ASN A 1 88 ? 11.538 5.664 -12.411 1.00 78.25 88 ASN A O 1
ATOM 708 N N . THR A 1 89 ? 11.531 7.783 -13.155 1.00 85.56 89 THR A N 1
ATOM 709 C CA . THR A 1 89 ? 10.141 7.739 -13.616 1.00 85.56 89 THR A CA 1
ATOM 710 C C . THR A 1 89 ? 10.076 7.747 -15.135 1.00 85.56 89 THR A C 1
ATOM 712 O O . THR A 1 89 ? 10.612 8.637 -15.799 1.00 85.56 89 THR A O 1
ATOM 715 N N . VAL A 1 90 ? 9.357 6.777 -15.695 1.00 85.75 90 VAL A N 1
ATOM 716 C CA . VAL A 1 90 ? 9.051 6.715 -17.127 1.00 85.75 90 VAL A CA 1
ATOM 717 C C . VAL A 1 90 ? 7.554 6.887 -17.322 1.00 85.75 90 VAL A C 1
ATOM 719 O O . VAL A 1 90 ? 6.758 6.164 -16.726 1.00 85.75 90 VAL A O 1
ATOM 722 N N . THR A 1 91 ? 7.169 7.837 -18.173 1.00 89.00 91 THR A N 1
ATOM 723 C CA . THR A 1 91 ? 5.767 8.044 -18.544 1.00 89.00 91 THR A CA 1
ATOM 724 C C . THR A 1 91 ? 5.498 7.434 -19.908 1.00 89.00 91 THR A C 1
ATOM 726 O O . THR A 1 91 ? 6.166 7.762 -20.891 1.00 89.00 91 THR A O 1
ATOM 729 N N . PHE A 1 92 ? 4.478 6.588 -19.983 1.00 87.44 92 PHE A N 1
ATOM 730 C CA . PHE A 1 92 ? 3.933 6.067 -21.227 1.00 87.44 92 PHE A CA 1
ATOM 731 C C . PHE A 1 92 ? 2.639 6.810 -21.553 1.00 87.44 92 PHE A C 1
ATOM 733 O O . PHE A 1 92 ? 1.665 6.716 -20.814 1.00 87.44 92 PHE A O 1
ATOM 740 N N . GLU A 1 93 ? 2.620 7.559 -22.651 1.00 89.25 93 GLU A N 1
ATOM 741 C CA . GLU A 1 93 ? 1.466 8.349 -23.091 1.00 89.25 93 GLU 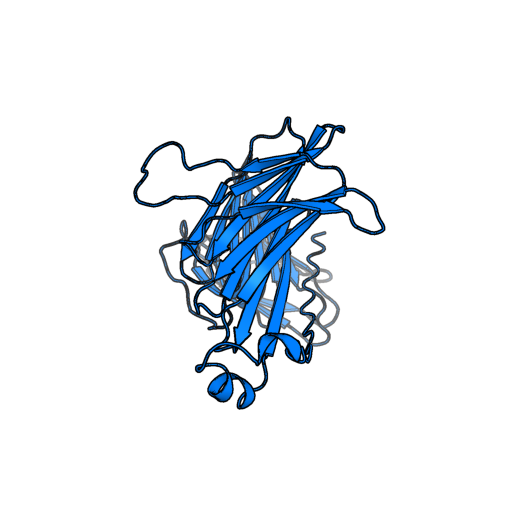A CA 1
ATOM 742 C C . GLU A 1 93 ? 0.720 7.638 -24.223 1.00 89.25 93 GLU A C 1
ATOM 744 O O . GLU A 1 93 ? 1.338 7.234 -25.213 1.00 89.25 93 GLU A O 1
ATOM 749 N N . ARG A 1 94 ? -0.609 7.546 -24.121 1.00 85.69 94 ARG A N 1
ATOM 750 C CA . ARG A 1 94 ? -1.485 7.060 -25.194 1.00 85.69 94 ARG A CA 1
ATOM 751 C C . ARG A 1 94 ? -2.282 8.215 -25.837 1.00 85.69 94 ARG A C 1
ATOM 753 O O . ARG A 1 94 ? -2.387 9.299 -25.254 1.00 85.69 94 ARG A O 1
ATOM 760 N N . PRO A 1 95 ? -2.804 8.038 -27.069 1.00 80.69 95 PRO A N 1
ATOM 761 C CA . PRO A 1 95 ? -3.545 9.092 -27.774 1.00 80.69 95 PRO A CA 1
ATOM 762 C C . PRO A 1 95 ? -4.848 9.519 -27.081 1.00 80.69 95 PRO A C 1
ATOM 764 O O . PRO A 1 95 ? -5.213 10.690 -27.135 1.00 80.69 95 PRO A O 1
ATOM 767 N N . ASP A 1 96 ? -5.499 8.590 -26.386 1.00 86.56 96 ASP A N 1
ATOM 768 C CA . ASP A 1 96 ? -6.792 8.684 -25.687 1.00 86.56 96 ASP A CA 1
ATOM 769 C C . ASP A 1 96 ? -6.754 9.481 -24.371 1.00 86.56 96 ASP A C 1
ATOM 771 O O . ASP A 1 96 ? -7.624 9.345 -23.517 1.00 86.56 96 ASP A O 1
ATOM 775 N N . ASN A 1 97 ? -5.752 10.340 -24.197 1.00 87.50 97 ASN A N 1
ATOM 776 C CA . ASN A 1 97 ? -5.561 11.132 -22.988 1.00 87.50 97 ASN A CA 1
ATOM 777 C C . ASN A 1 97 ? -5.257 10.335 -21.711 1.00 87.50 97 ASN A C 1
ATOM 779 O O . ASN A 1 97 ? -5.332 10.892 -20.615 1.00 87.50 97 ASN A O 1
ATOM 783 N N . VAL A 1 98 ? -4.834 9.081 -21.855 1.00 90.12 98 VAL A N 1
ATOM 784 C CA . VAL A 1 98 ? -4.378 8.232 -20.753 1.00 90.12 98 VAL A CA 1
ATOM 785 C C . VAL A 1 98 ? -2.850 8.210 -20.705 1.00 90.12 98 VAL A C 1
ATOM 787 O O . VAL A 1 98 ? -2.162 8.236 -21.732 1.00 90.12 98 VAL A O 1
ATOM 790 N N . ALA A 1 99 ? -2.308 8.169 -19.494 1.00 91.75 99 ALA A N 1
ATOM 791 C CA . ALA A 1 99 ? -0.895 7.956 -19.237 1.00 91.75 99 ALA A CA 1
ATOM 792 C C . ALA A 1 99 ? -0.691 6.862 -18.185 1.00 91.75 99 ALA A C 1
ATOM 794 O O . ALA A 1 99 ? -1.538 6.638 -17.324 1.00 91.75 99 ALA A O 1
ATOM 795 N N . LEU A 1 100 ? 0.466 6.212 -18.250 1.00 92.75 100 LEU A N 1
ATOM 796 C CA . LEU A 1 100 ? 0.987 5.359 -17.192 1.00 92.75 100 LEU A CA 1
ATOM 797 C C . LEU A 1 100 ? 2.302 5.956 -16.705 1.00 92.75 100 LEU A C 1
ATOM 799 O O . LEU A 1 100 ? 3.258 6.043 -17.476 1.00 92.75 100 LEU A O 1
ATOM 803 N N . ASP A 1 101 ? 2.353 6.341 -15.436 1.00 92.38 101 ASP A N 1
ATOM 804 C CA . ASP A 1 101 ? 3.603 6.681 -14.765 1.00 92.38 101 ASP A CA 1
ATOM 805 C C . ASP A 1 101 ? 4.157 5.436 -14.069 1.00 92.38 101 ASP A C 1
ATOM 807 O O . ASP A 1 101 ? 3.510 4.857 -13.195 1.00 92.38 101 ASP A O 1
ATOM 811 N N . ALA A 1 102 ? 5.346 5.008 -14.489 1.00 92.56 102 ALA A N 1
ATOM 812 C CA . ALA A 1 102 ? 6.082 3.905 -13.889 1.00 92.56 102 ALA A CA 1
ATOM 813 C C . ALA A 1 102 ? 7.244 4.466 -13.063 1.00 92.56 102 ALA A C 1
ATOM 815 O O . ALA A 1 102 ? 8.170 5.054 -13.624 1.00 92.56 102 ALA A O 1
ATOM 816 N N . PHE A 1 103 ? 7.183 4.285 -11.746 1.00 92.31 103 PHE A N 1
ATOM 817 C CA . PHE A 1 103 ? 8.216 4.704 -10.801 1.00 92.31 103 PHE A CA 1
ATOM 818 C C . PHE A 1 103 ? 9.077 3.501 -10.430 1.00 92.31 103 PHE A C 1
ATOM 820 O O . PHE A 1 103 ? 8.578 2.558 -9.817 1.00 92.31 103 PHE A O 1
ATOM 827 N N . PHE A 1 104 ? 10.359 3.540 -10.778 1.00 91.19 104 PHE A N 1
ATOM 828 C CA . PHE A 1 104 ? 11.337 2.509 -10.438 1.00 91.19 104 PHE A CA 1
ATOM 829 C C . PHE A 1 104 ? 12.043 2.879 -9.139 1.00 91.19 104 PHE A C 1
ATOM 831 O O . PHE A 1 104 ? 12.865 3.793 -9.107 1.00 91.19 104 PHE A O 1
ATOM 838 N N . LEU A 1 105 ? 11.682 2.199 -8.053 1.00 90.44 105 LEU A N 1
ATOM 839 C CA . LEU A 1 105 ? 12.124 2.534 -6.700 1.00 90.44 105 LEU A CA 1
ATOM 840 C C . LEU A 1 105 ? 13.339 1.716 -6.263 1.00 90.44 105 LEU A C 1
ATOM 842 O O . LEU A 1 105 ? 14.183 2.218 -5.520 1.00 90.44 105 LEU A O 1
ATOM 846 N N . GLU A 1 106 ? 13.437 0.472 -6.730 1.00 89.81 106 GLU A N 1
ATOM 847 C CA . GLU A 1 106 ? 14.613 -0.377 -6.549 1.00 89.81 106 GLU A CA 1
ATOM 848 C C . GLU A 1 106 ? 14.975 -1.095 -7.858 1.00 89.81 106 GLU A C 1
ATOM 850 O O . GLU A 1 106 ? 14.057 -1.547 -8.553 1.00 89.81 106 GLU A O 1
ATOM 855 N N . PRO A 1 107 ? 16.280 -1.201 -8.179 1.00 86.19 107 PRO A N 1
ATOM 856 C CA . PRO A 1 107 ? 17.408 -0.591 -7.460 1.00 86.19 107 PRO A CA 1
ATOM 857 C C . PRO A 1 107 ? 17.450 0.944 -7.612 1.00 86.19 107 PRO A C 1
ATOM 859 O O . PRO A 1 107 ? 17.219 1.486 -8.690 1.00 86.19 107 PRO A O 1
ATOM 862 N N . ARG A 1 108 ? 17.772 1.672 -6.528 1.00 79.38 108 ARG A N 1
ATOM 863 C CA . ARG A 1 108 ? 17.702 3.156 -6.484 1.00 79.38 108 ARG A CA 1
ATOM 864 C C . ARG A 1 108 ? 18.590 3.860 -7.517 1.00 79.38 108 ARG A C 1
ATOM 866 O O . ARG A 1 108 ? 18.303 4.986 -7.899 1.00 79.38 108 ARG A O 1
ATOM 873 N N . GLN A 1 109 ? 19.686 3.220 -7.920 1.00 73.50 109 GLN A N 1
ATOM 874 C CA . GLN A 1 109 ? 20.676 3.781 -8.846 1.00 73.50 109 GLN A CA 1
ATOM 875 C C . GLN A 1 109 ? 20.489 3.313 -10.292 1.00 73.50 109 GLN A C 1
ATOM 877 O O . GLN A 1 109 ? 21.268 3.716 -11.157 1.00 73.50 109 GLN A O 1
ATOM 882 N N . ALA A 1 110 ? 19.499 2.459 -10.573 1.00 71.00 110 ALA A N 1
ATOM 883 C CA . ALA A 1 110 ? 19.262 2.033 -11.944 1.00 71.00 110 ALA A CA 1
ATOM 884 C C . ALA A 1 110 ? 18.998 3.234 -12.848 1.00 71.00 110 ALA A C 1
ATOM 886 O O . ALA A 1 110 ? 18.413 4.221 -12.428 1.00 71.00 110 ALA A O 1
ATOM 887 N N . GLN A 1 111 ? 19.392 3.138 -14.111 1.00 76.75 111 GLN A N 1
ATOM 888 C CA . GLN A 1 111 ? 18.963 4.085 -15.131 1.00 76.75 111 GLN A CA 1
ATOM 889 C C . GLN A 1 111 ? 18.034 3.340 -16.084 1.00 76.75 111 GLN A C 1
ATOM 891 O O . GLN A 1 111 ? 18.508 2.468 -16.818 1.00 76.75 111 GLN A O 1
ATOM 896 N N . PRO A 1 112 ? 16.722 3.634 -16.073 1.00 79.00 112 PRO A N 1
ATOM 897 C CA . PRO A 1 112 ? 15.791 2.968 -16.963 1.00 79.00 112 PRO A CA 1
ATOM 898 C C . PRO A 1 112 ? 16.152 3.251 -18.422 1.00 79.00 112 PRO A C 1
ATOM 900 O O . PRO A 1 112 ? 16.190 4.404 -18.861 1.00 79.00 112 PRO A O 1
ATOM 903 N N . LYS A 1 113 ? 16.399 2.193 -19.192 1.00 81.12 113 LYS A N 1
ATOM 904 C CA . LYS A 1 113 ? 16.634 2.273 -20.636 1.00 81.12 113 LYS A CA 1
ATOM 905 C C . LYS A 1 113 ? 15.306 2.089 -21.348 1.00 81.12 113 LYS A C 1
ATOM 907 O O . LYS A 1 113 ? 14.589 1.139 -21.060 1.00 81.12 113 LYS A O 1
ATOM 912 N N . THR A 1 114 ? 14.966 2.985 -22.269 1.00 80.94 114 THR A N 1
ATOM 913 C CA . THR A 1 114 ? 13.719 2.880 -23.043 1.00 80.94 114 THR A CA 1
ATOM 914 C C . THR A 1 114 ? 14.006 2.494 -24.486 1.00 80.94 114 THR A C 1
ATOM 916 O O . THR A 1 114 ? 15.009 2.918 -25.056 1.00 80.94 114 THR A O 1
ATOM 919 N N . GLY A 1 115 ? 13.120 1.702 -25.085 1.00 80.12 115 GLY A N 1
ATOM 920 C CA . GLY A 1 115 ? 13.292 1.212 -26.450 1.00 80.12 115 GLY A CA 1
ATOM 921 C C . GLY A 1 115 ? 11.979 0.853 -27.138 1.00 80.12 115 GLY A C 1
ATOM 922 O O . GLY A 1 115 ? 10.886 1.084 -26.610 1.00 80.12 115 GLY A O 1
ATOM 923 N N . GLN A 1 116 ? 12.090 0.305 -28.348 1.00 80.56 116 GLN A N 1
ATOM 924 C CA . GLN A 1 116 ? 10.980 -0.268 -29.114 1.00 80.56 116 GLN A CA 1
ATOM 925 C C . GLN A 1 116 ? 11.275 -1.707 -29.478 1.00 80.56 116 GLN A C 1
ATOM 927 O O . GLN A 1 116 ? 12.393 -2.021 -29.869 1.00 80.56 116 GLN A O 1
ATOM 932 N N . VAL A 1 117 ? 10.252 -2.551 -29.394 1.00 76.06 117 VAL A N 1
ATOM 933 C CA . VAL A 1 117 ? 10.297 -3.929 -29.883 1.00 76.06 117 VAL A CA 1
ATOM 934 C C . VAL A 1 117 ? 9.039 -4.188 -30.700 1.00 76.06 117 VAL A C 1
ATOM 936 O O . VAL A 1 117 ? 7.928 -3.879 -30.259 1.00 76.06 117 VAL A O 1
ATOM 939 N N . ILE A 1 118 ? 9.215 -4.745 -31.897 1.00 75.81 118 ILE A N 1
ATOM 940 C CA . ILE A 1 118 ? 8.112 -5.256 -32.712 1.00 75.81 118 ILE A CA 1
ATOM 941 C C . ILE A 1 118 ? 7.716 -6.613 -32.126 1.00 75.81 118 ILE A C 1
ATOM 943 O O . ILE A 1 118 ? 8.533 -7.526 -32.066 1.00 75.81 118 ILE A O 1
ATOM 947 N N . THR A 1 119 ? 6.478 -6.728 -31.658 1.00 72.00 119 THR A N 1
ATOM 948 C CA . THR A 1 119 ? 5.899 -7.974 -31.135 1.00 72.00 119 THR A CA 1
ATOM 949 C C . THR A 1 119 ? 4.854 -8.509 -32.110 1.00 72.00 119 THR A C 1
ATOM 951 O O . THR A 1 119 ? 4.436 -7.799 -33.026 1.00 72.00 119 THR A O 1
ATOM 954 N N . THR A 1 120 ? 4.364 -9.728 -31.884 1.00 73.69 120 THR A N 1
ATOM 955 C CA . THR A 1 120 ? 3.220 -10.292 -32.626 1.00 73.69 120 THR A CA 1
ATOM 956 C C . THR A 1 120 ? 1.962 -9.421 -32.537 1.00 73.69 120 THR A C 1
ATOM 958 O O . THR A 1 120 ? 1.142 -9.434 -33.448 1.00 73.69 120 THR A O 1
ATOM 961 N N . ASN A 1 121 ? 1.849 -8.602 -31.486 1.00 68.12 121 ASN A N 1
ATOM 962 C CA . ASN A 1 121 ? 0.751 -7.659 -31.257 1.00 68.12 121 ASN A CA 1
ATOM 963 C C . ASN A 1 121 ? 1.070 -6.229 -31.747 1.00 68.12 121 ASN A C 1
ATOM 965 O O . ASN A 1 121 ? 0.395 -5.272 -31.366 1.00 68.12 121 ASN A O 1
ATOM 969 N N . GLY A 1 122 ? 2.117 -6.061 -32.562 1.00 74.06 122 GLY A N 1
ATOM 970 C CA . GLY A 1 122 ? 2.582 -4.775 -33.083 1.00 74.06 122 GLY A CA 1
ATOM 971 C C . GLY A 1 122 ? 3.730 -4.158 -32.277 1.00 74.06 122 GLY A C 1
ATOM 972 O O . GLY A 1 122 ? 4.376 -4.807 -31.450 1.00 74.06 122 GLY A O 1
ATOM 973 N N . THR A 1 123 ? 4.025 -2.885 -32.542 1.00 74.50 123 THR A N 1
ATOM 974 C CA . THR A 1 123 ? 5.142 -2.170 -31.908 1.00 74.50 123 THR A CA 1
ATOM 975 C C . THR A 1 123 ? 4.830 -1.833 -30.450 1.00 74.50 123 THR A C 1
ATOM 977 O O . THR A 1 123 ? 3.919 -1.057 -30.151 1.00 74.50 123 THR A O 1
ATOM 980 N N . THR A 1 124 ? 5.640 -2.362 -29.535 1.00 76.62 124 THR A N 1
ATOM 981 C CA . THR A 1 124 ? 5.607 -2.034 -28.104 1.00 76.62 124 THR A CA 1
ATOM 982 C C . THR A 1 124 ? 6.769 -1.116 -27.747 1.00 76.62 124 THR A C 1
ATOM 984 O O . THR A 1 124 ? 7.859 -1.212 -28.320 1.00 76.62 124 THR A O 1
ATOM 987 N N . ARG A 1 125 ? 6.545 -0.203 -26.801 1.00 80.38 125 ARG A N 1
ATOM 988 C CA . ARG A 1 125 ? 7.641 0.475 -26.103 1.00 80.38 125 ARG A CA 1
ATOM 989 C C . ARG A 1 125 ? 7.971 -0.340 -24.868 1.00 80.38 125 ARG A C 1
ATOM 991 O O . ARG A 1 125 ? 7.059 -0.855 -24.225 1.00 80.38 125 ARG A O 1
ATOM 998 N N . HIS A 1 126 ? 9.246 -0.422 -24.527 1.00 80.25 126 HIS A N 1
ATOM 999 C CA . HIS A 1 126 ? 9.656 -1.028 -23.270 1.00 80.25 126 HIS A CA 1
ATOM 1000 C C . HIS A 1 126 ? 10.523 -0.079 -22.460 1.00 80.25 126 HIS A C 1
ATOM 1002 O O . HIS A 1 126 ? 11.129 0.852 -23.001 1.00 80.25 126 HIS A O 1
ATOM 1008 N N . VAL A 1 127 ? 10.573 -0.351 -21.165 1.00 83.31 127 VAL A N 1
ATOM 1009 C CA . VAL A 1 127 ? 11.595 0.141 -20.255 1.00 83.31 127 VAL A CA 1
ATOM 1010 C C . VAL A 1 127 ? 12.272 -1.057 -19.602 1.00 83.31 127 VAL A C 1
ATOM 1012 O O . VAL A 1 127 ? 11.586 -1.976 -19.159 1.00 83.31 127 VAL A O 1
ATOM 1015 N N . ALA A 1 128 ? 13.600 -1.045 -19.578 1.00 83.75 128 ALA A N 1
ATOM 1016 C CA . ALA A 1 128 ? 14.428 -2.044 -18.926 1.00 83.75 128 ALA A CA 1
ATOM 1017 C C . ALA A 1 128 ? 15.214 -1.397 -17.782 1.00 83.75 128 ALA A C 1
ATOM 1019 O O . ALA A 1 128 ? 15.814 -0.330 -17.949 1.00 83.75 128 ALA A O 1
ATOM 1020 N N . VAL A 1 129 ? 15.204 -2.047 -16.625 1.00 82.81 129 VAL A N 1
ATOM 1021 C CA . VAL A 1 129 ? 15.963 -1.675 -15.436 1.00 82.81 129 VAL A CA 1
ATOM 1022 C C . VAL A 1 129 ? 16.918 -2.813 -15.127 1.00 82.81 129 VAL A C 1
ATOM 1024 O O . VAL A 1 129 ? 16.485 -3.897 -14.757 1.00 82.81 129 VAL A O 1
ATOM 1027 N N . ALA A 1 130 ? 18.207 -2.558 -15.326 1.00 81.31 130 ALA A N 1
ATOM 1028 C CA . ALA A 1 130 ? 19.255 -3.531 -15.066 1.00 81.31 130 ALA A CA 1
ATOM 1029 C C . ALA A 1 130 ? 19.672 -3.505 -13.601 1.00 81.31 130 ALA A C 1
ATOM 1031 O O . ALA A 1 130 ? 19.742 -2.435 -12.984 1.00 81.31 130 ALA A O 1
ATOM 1032 N N . ASP A 1 131 ? 20.003 -4.679 -13.086 1.00 76.44 131 ASP A N 1
ATOM 1033 C CA . ASP A 1 131 ? 20.520 -4.851 -11.747 1.00 76.44 131 ASP A CA 1
ATOM 1034 C C . ASP A 1 131 ? 21.787 -5.708 -11.735 1.00 76.44 131 ASP A C 1
ATOM 1036 O O . ASP A 1 131 ? 21.818 -6.857 -12.182 1.00 76.44 131 ASP A O 1
ATOM 1040 N N . ASN A 1 132 ? 22.849 -5.128 -11.179 1.00 66.56 132 ASN A N 1
ATOM 1041 C CA . ASN A 1 132 ? 24.175 -5.732 -11.090 1.00 66.56 132 ASN A CA 1
ATOM 1042 C C . ASN A 1 132 ? 24.359 -6.493 -9.767 1.00 66.56 132 ASN A C 1
ATOM 1044 O O . ASN A 1 132 ? 25.423 -6.423 -9.152 1.00 66.56 132 ASN A O 1
ATOM 1048 N N . GLY A 1 133 ? 23.322 -7.205 -9.323 1.00 65.50 133 GLY A N 1
ATOM 1049 C CA . GLY A 1 133 ? 23.389 -8.103 -8.169 1.00 65.50 133 GLY A CA 1
ATOM 1050 C C . GLY A 1 133 ? 22.588 -7.672 -6.944 1.00 65.50 133 GLY A C 1
ATOM 1051 O O . GLY A 1 133 ? 22.771 -8.274 -5.885 1.00 65.50 133 GLY A O 1
ATOM 1052 N N . THR A 1 134 ? 21.704 -6.672 -7.041 1.00 64.06 134 THR A N 1
ATOM 1053 C CA . THR A 1 134 ? 20.607 -6.584 -6.076 1.00 64.06 134 THR A CA 1
ATOM 1054 C C . THR A 1 134 ? 19.559 -7.651 -6.420 1.00 64.06 134 THR A C 1
ATOM 1056 O O . THR A 1 134 ? 19.449 -8.159 -7.533 1.00 64.06 134 THR A O 1
ATOM 1059 N N . THR A 1 135 ? 18.898 -8.167 -5.400 1.00 79.19 135 THR A N 1
ATOM 1060 C CA . THR A 1 135 ? 17.981 -9.306 -5.516 1.00 79.19 135 THR A CA 1
ATOM 1061 C C . THR A 1 135 ? 16.535 -8.824 -5.512 1.00 79.19 135 THR A C 1
ATOM 1063 O O . THR A 1 135 ? 15.638 -9.587 -5.170 1.00 79.19 135 THR A O 1
ATOM 1066 N N . CYS A 1 136 ? 16.297 -7.539 -5.806 1.00 87.75 136 CYS A N 1
ATOM 1067 C CA . CYS A 1 136 ? 15.032 -6.876 -5.521 1.00 87.75 136 CYS A CA 1
ATOM 1068 C C . CYS A 1 136 ? 14.732 -5.742 -6.508 1.00 87.75 136 CYS A C 1
ATOM 1070 O O . CYS A 1 136 ? 15.443 -4.738 -6.551 1.00 87.75 136 CYS A O 1
ATOM 1072 N N . PHE A 1 137 ? 13.617 -5.864 -7.226 1.00 90.75 137 PHE A N 1
ATOM 1073 C CA . PHE A 1 137 ? 13.029 -4.781 -8.005 1.00 90.75 137 PHE A CA 1
ATOM 1074 C C . PHE A 1 137 ? 11.733 -4.330 -7.356 1.00 90.75 137 PHE A C 1
ATOM 1076 O O . PHE A 1 137 ? 10.866 -5.140 -7.022 1.00 90.75 137 PHE A O 1
ATOM 1083 N N . ARG A 1 138 ? 11.562 -3.016 -7.229 1.00 92.56 138 ARG A N 1
ATOM 1084 C CA . ARG A 1 138 ? 10.329 -2.434 -6.697 1.00 92.56 138 ARG A CA 1
ATOM 1085 C C . ARG A 1 138 ? 9.850 -1.322 -7.602 1.00 92.56 138 ARG A C 1
ATOM 1087 O O . ARG A 1 138 ? 10.611 -0.404 -7.909 1.00 92.56 138 ARG A O 1
ATOM 1094 N N . ALA A 1 139 ? 8.585 -1.389 -7.997 1.00 93.88 139 ALA A N 1
ATOM 1095 C CA . ALA A 1 139 ? 7.989 -0.406 -8.885 1.00 93.88 139 ALA A CA 1
ATOM 1096 C C . ALA A 1 139 ? 6.568 -0.021 -8.469 1.00 93.88 139 ALA A C 1
ATOM 1098 O O . ALA A 1 139 ? 5.827 -0.825 -7.905 1.00 93.88 139 ALA A O 1
ATOM 1099 N N . VAL A 1 140 ? 6.180 1.210 -8.795 1.00 94.88 140 VAL A N 1
ATOM 1100 C CA . VAL A 1 140 ? 4.793 1.683 -8.723 1.00 94.88 140 VAL A CA 1
ATOM 1101 C C . VAL A 1 140 ? 4.314 1.968 -10.138 1.00 94.88 140 VAL A C 1
ATOM 1103 O O . VAL A 1 140 ? 4.978 2.687 -10.881 1.00 94.88 140 VAL A O 1
ATOM 1106 N N . LEU A 1 141 ? 3.168 1.405 -10.511 1.00 95.12 141 LEU A N 1
ATOM 1107 C CA . LEU A 1 141 ? 2.526 1.609 -11.806 1.00 95.12 141 LEU A CA 1
ATOM 1108 C C . LEU A 1 141 ? 1.225 2.381 -11.599 1.00 95.12 141 LEU A C 1
ATOM 1110 O O . LEU A 1 141 ? 0.248 1.812 -11.111 1.00 95.12 141 LEU A O 1
ATOM 1114 N N . TYR A 1 142 ? 1.217 3.660 -11.969 1.00 94.69 142 TYR A N 1
ATOM 1115 C CA . TYR A 1 142 ? 0.098 4.570 -11.736 1.00 94.69 142 TYR A CA 1
ATOM 1116 C C . TYR A 1 142 ? -0.581 4.967 -13.060 1.00 94.69 142 TYR A C 1
ATOM 1118 O O . TYR A 1 142 ? -0.080 5.854 -13.765 1.00 94.69 142 TYR A O 1
ATOM 1126 N N . PRO A 1 143 ? -1.690 4.309 -13.450 1.00 93.44 143 PRO A N 1
ATOM 1127 C CA . PRO A 1 143 ? -2.515 4.759 -14.565 1.00 93.44 143 PRO A CA 1
ATOM 1128 C C . PRO A 1 143 ? -3.264 6.045 -14.190 1.00 93.44 143 PRO A C 1
ATOM 1130 O O . PRO A 1 143 ? -3.769 6.173 -13.080 1.00 93.44 143 PRO A O 1
ATOM 1133 N N . ARG A 1 144 ? -3.351 7.004 -15.114 1.00 92.56 144 ARG A N 1
ATOM 1134 C CA . ARG A 1 144 ? -4.076 8.265 -14.898 1.00 92.56 144 ARG A CA 1
ATOM 1135 C C . ARG A 1 144 ? -4.521 8.922 -16.194 1.00 92.56 144 ARG A C 1
ATOM 1137 O O . ARG A 1 144 ? -3.994 8.621 -17.269 1.00 92.56 144 ARG A O 1
ATOM 1144 N N . TYR A 1 145 ? -5.411 9.903 -16.092 1.00 92.50 145 TYR A N 1
ATOM 1145 C CA . TYR A 1 145 ? -5.628 10.839 -17.193 1.00 92.50 145 TYR A CA 1
ATOM 1146 C C . TYR A 1 145 ? -4.493 11.869 -17.256 1.00 92.50 145 TYR A C 1
ATOM 1148 O O . TYR A 1 145 ? -3.957 12.301 -16.234 1.00 92.50 145 TYR A O 1
ATOM 1156 N N . ARG A 1 146 ? -4.121 12.327 -18.459 1.00 89.19 146 ARG A N 1
ATOM 1157 C CA . ARG A 1 146 ? -3.058 13.346 -18.606 1.00 89.19 146 ARG A CA 1
ATOM 1158 C C . ARG A 1 146 ? -3.422 14.688 -17.966 1.00 89.19 146 ARG A C 1
ATOM 1160 O O . ARG A 1 146 ? -2.515 15.449 -17.647 1.00 89.19 146 ARG A O 1
ATOM 1167 N N . THR A 1 147 ? -4.714 14.960 -17.784 1.00 90.25 147 THR A N 1
ATOM 1168 C CA . THR A 1 147 ? -5.237 16.152 -17.097 1.00 90.25 147 THR A CA 1
ATOM 1169 C C . THR A 1 147 ? -5.117 16.083 -15.579 1.00 90.25 147 THR A C 1
ATOM 1171 O O . THR A 1 147 ? -5.252 17.108 -14.920 1.00 90.25 147 THR A O 1
ATOM 1174 N N . GLU A 1 148 ? -4.894 14.898 -15.011 1.00 90.06 148 GLU A N 1
ATOM 1175 C CA . GLU A 1 148 ? -4.703 14.742 -13.574 1.00 90.06 148 GLU A CA 1
ATOM 1176 C C . GLU A 1 148 ? -3.281 15.142 -13.189 1.00 90.06 148 GLU A C 1
ATOM 1178 O O . GLU A 1 148 ? -2.312 14.815 -13.889 1.00 90.06 148 GLU A O 1
ATOM 1183 N N . SER A 1 149 ? -3.157 15.828 -12.052 1.00 88.75 149 SER A N 1
ATOM 1184 C CA . SER A 1 149 ? -1.857 16.127 -11.462 1.00 88.75 149 SER A CA 1
ATOM 1185 C C . SER A 1 149 ? -1.100 14.829 -11.204 1.00 88.75 149 SER A C 1
ATOM 1187 O O . SER A 1 149 ? -1.643 13.855 -10.681 1.00 88.75 149 SER A O 1
ATOM 1189 N N . ARG A 1 150 ? 0.169 14.823 -11.602 1.00 89.44 150 ARG A N 1
ATOM 1190 C CA . ARG A 1 150 ? 1.016 13.639 -11.529 1.00 89.44 150 ARG A CA 1
ATOM 1191 C C . ARG A 1 150 ? 1.292 13.266 -10.067 1.00 89.44 150 ARG A C 1
ATOM 1193 O O . ARG A 1 150 ? 1.602 14.167 -9.286 1.00 89.44 150 ARG A O 1
ATOM 1200 N N . PRO A 1 151 ? 1.222 11.977 -9.700 1.00 92.25 151 PRO A N 1
ATOM 1201 C CA . PRO A 1 151 ? 1.661 11.541 -8.385 1.00 92.25 151 PRO A CA 1
ATOM 1202 C C . PRO A 1 151 ? 3.190 11.561 -8.286 1.00 92.25 151 PRO A C 1
ATOM 1204 O O . PRO A 1 151 ? 3.900 11.588 -9.296 1.00 92.25 151 PRO A O 1
ATOM 1207 N N . THR A 1 152 ? 3.695 11.486 -7.064 1.00 92.50 152 THR A N 1
ATOM 1208 C CA . THR A 1 152 ? 5.091 11.143 -6.781 1.00 92.50 152 THR A CA 1
ATOM 1209 C C . THR A 1 152 ? 5.123 9.848 -5.993 1.00 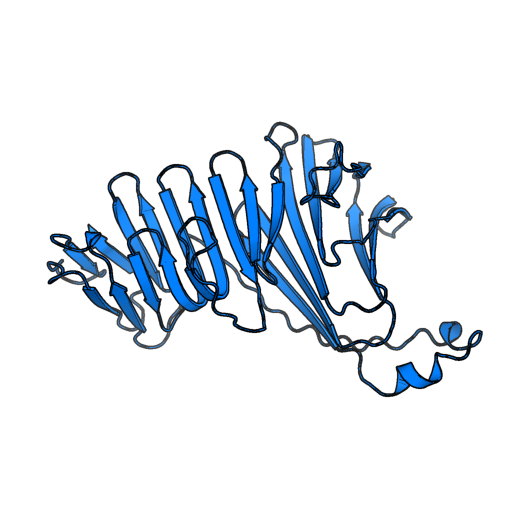92.50 152 THR A C 1
ATOM 1211 O O . THR A 1 152 ? 4.238 9.605 -5.179 1.00 92.50 152 THR A O 1
ATOM 1214 N N . ALA A 1 153 ? 6.133 9.015 -6.228 1.00 92.19 153 ALA A N 1
ATOM 1215 C CA . ALA A 1 153 ? 6.349 7.807 -5.445 1.00 92.19 153 ALA A CA 1
ATOM 1216 C C . ALA A 1 153 ? 7.807 7.729 -4.995 1.00 92.19 153 ALA A C 1
ATOM 1218 O O . ALA A 1 153 ? 8.724 7.915 -5.798 1.00 92.19 153 ALA A O 1
ATOM 1219 N N . GLU A 1 154 ? 8.022 7.444 -3.718 1.00 91.06 154 GLU A N 1
ATOM 1220 C CA . GLU A 1 154 ? 9.348 7.365 -3.119 1.00 91.06 154 GLU A CA 1
ATOM 1221 C C . GLU A 1 154 ? 9.451 6.179 -2.164 1.00 91.06 154 GLU A C 1
ATOM 1223 O O . GLU A 1 154 ? 8.524 5.859 -1.425 1.00 91.06 154 GLU A O 1
ATOM 1228 N N . LEU A 1 155 ? 10.618 5.538 -2.147 1.00 89.75 155 LEU A N 1
ATOM 1229 C CA . LEU A 1 155 ? 10.972 4.592 -1.100 1.00 89.75 155 LEU A CA 1
ATOM 1230 C C . LEU A 1 155 ? 11.547 5.349 0.106 1.00 89.75 155 LEU A C 1
ATOM 1232 O O . LEU A 1 155 ? 12.729 5.699 0.120 1.00 89.75 155 LEU A O 1
ATOM 1236 N N . ILE A 1 156 ? 10.737 5.568 1.135 1.00 88.62 156 ILE A N 1
ATOM 1237 C CA . ILE A 1 156 ? 11.133 6.348 2.323 1.00 88.62 156 ILE A CA 1
ATOM 1238 C C . ILE A 1 156 ? 11.843 5.508 3.393 1.00 88.62 156 ILE A C 1
ATOM 1240 O O . ILE A 1 156 ? 12.544 6.025 4.261 1.00 88.62 156 ILE A O 1
ATOM 1244 N N . ALA A 1 157 ? 11.689 4.189 3.319 1.00 87.25 157 ALA A N 1
ATOM 1245 C CA . ALA A 1 157 ? 12.428 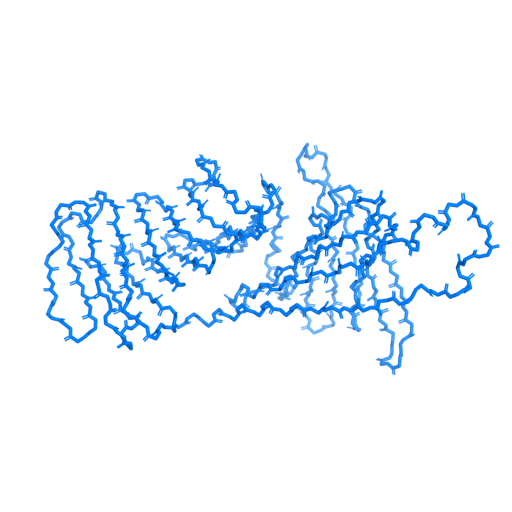3.200 4.092 1.00 87.25 157 ALA A CA 1
ATOM 1246 C C . ALA A 1 157 ? 12.422 1.870 3.318 1.00 87.25 157 ALA A C 1
ATOM 1248 O O . ALA A 1 157 ? 11.583 1.694 2.433 1.00 87.25 157 ALA A O 1
ATOM 1249 N N . PRO A 1 158 ? 13.322 0.914 3.613 1.00 86.50 158 PRO A N 1
ATOM 1250 C CA . PRO A 1 158 ? 13.275 -0.401 2.975 1.00 86.50 158 PRO A CA 1
ATOM 1251 C C . PRO A 1 158 ? 11.878 -1.017 3.107 1.00 86.50 158 PRO A C 1
ATOM 1253 O O . PRO A 1 158 ? 11.372 -1.079 4.224 1.00 86.50 158 PRO A O 1
ATOM 1256 N N . GLY A 1 159 ? 11.255 -1.423 1.998 1.00 88.62 159 GLY A N 1
ATOM 1257 C CA . GLY A 1 159 ? 9.902 -1.993 1.985 1.00 88.62 159 GLY A CA 1
ATOM 1258 C C . GLY A 1 159 ? 8.748 -1.009 2.233 1.00 88.62 159 GLY A C 1
ATOM 1259 O O . GLY A 1 159 ? 7.601 -1.446 2.267 1.00 88.62 159 GLY A O 1
ATOM 1260 N N . ILE A 1 160 ? 9.006 0.299 2.385 1.00 91.50 160 ILE A N 1
ATOM 1261 C CA . ILE A 1 160 ? 7.958 1.315 2.574 1.00 91.50 160 ILE A CA 1
ATOM 1262 C C . ILE A 1 160 ? 7.995 2.344 1.460 1.00 91.50 160 ILE A C 1
ATOM 1264 O O . ILE A 1 160 ? 8.961 3.095 1.313 1.00 91.50 160 ILE A O 1
ATOM 1268 N N . ILE A 1 161 ? 6.886 2.417 0.741 1.00 93.25 161 ILE A N 1
ATOM 1269 C CA . ILE A 1 161 ? 6.670 3.342 -0.356 1.00 93.25 161 ILE A CA 1
ATOM 1270 C C . ILE A 1 161 ? 5.688 4.414 0.095 1.00 93.25 161 ILE A C 1
ATOM 1272 O O . ILE A 1 161 ? 4.605 4.103 0.585 1.00 93.25 161 ILE A O 1
ATOM 1276 N N . GLU A 1 162 ? 6.050 5.668 -0.108 1.00 93.56 162 GLU A N 1
ATOM 1277 C CA . GLU A 1 162 ? 5.132 6.792 -0.030 1.00 93.56 162 GLU A CA 1
ATOM 1278 C C . GLU A 1 162 ? 4.691 7.180 -1.434 1.00 93.56 162 GLU A C 1
ATOM 1280 O O . GLU A 1 162 ? 5.520 7.292 -2.335 1.00 93.56 162 GLU A O 1
ATOM 1285 N N . VAL A 1 163 ? 3.386 7.355 -1.620 1.00 93.81 163 VAL A N 1
ATOM 1286 C CA . VAL A 1 163 ? 2.791 7.846 -2.860 1.00 93.81 163 VAL A CA 1
ATOM 1287 C C . VAL A 1 163 ? 1.978 9.093 -2.538 1.00 93.81 163 VAL A C 1
ATOM 1289 O O . VAL A 1 163 ? 0.875 8.990 -1.998 1.00 93.81 163 VAL A O 1
ATOM 1292 N N . ASP A 1 164 ? 2.500 10.274 -2.864 1.00 93.12 164 ASP A N 1
ATOM 1293 C CA . ASP A 1 164 ? 1.714 11.507 -2.807 1.00 93.12 164 ASP A CA 1
ATOM 1294 C C . ASP A 1 164 ? 0.903 11.632 -4.101 1.00 93.12 164 ASP A C 1
ATOM 1296 O O . ASP A 1 164 ? 1.424 11.511 -5.213 1.00 93.12 164 ASP A O 1
ATOM 1300 N N . ARG A 1 165 ? -0.398 11.879 -3.959 1.00 91.56 165 ARG A N 1
ATOM 1301 C CA . ARG A 1 165 ? -1.340 11.988 -5.077 1.00 91.56 165 ARG A CA 1
ATOM 1302 C C . ARG A 1 165 ? -2.307 13.152 -4.852 1.00 91.56 165 ARG A C 1
ATOM 1304 O O . ARG A 1 165 ? -2.382 13.701 -3.751 1.00 91.56 165 ARG A O 1
ATOM 1311 N N . PRO A 1 166 ? -3.076 13.574 -5.865 1.00 87.81 166 PRO A N 1
ATOM 1312 C CA . PRO A 1 166 ? -3.981 14.707 -5.701 1.00 87.81 166 PRO A CA 1
ATOM 1313 C C . PRO A 1 166 ? -4.977 14.476 -4.554 1.00 87.81 166 PRO A C 1
ATOM 1315 O O . PRO A 1 166 ? -5.704 13.484 -4.528 1.00 87.81 166 PRO A O 1
ATOM 1318 N N . GLY A 1 167 ? -4.985 15.391 -3.581 1.00 87.44 167 GLY A N 1
ATOM 1319 C CA . GLY A 1 167 ? -5.877 15.345 -2.418 1.00 87.44 167 GLY A CA 1
ATOM 1320 C C . GLY A 1 167 ? -5.416 14.465 -1.248 1.00 87.44 167 GLY A C 1
ATOM 1321 O O . GLY A 1 167 ? -6.113 14.421 -0.228 1.00 87.44 167 GLY A O 1
ATOM 1322 N N . GLY A 1 168 ? -4.263 13.793 -1.340 1.00 92.25 168 GLY A N 1
ATOM 1323 C CA . GLY A 1 168 ? -3.849 12.863 -0.296 1.00 92.25 168 GLY A CA 1
ATOM 1324 C C . GLY A 1 168 ? -2.480 12.218 -0.467 1.00 92.25 168 GLY A C 1
ATOM 1325 O O . GLY A 1 168 ? -1.702 12.556 -1.350 1.00 92.25 168 GLY A O 1
ATOM 1326 N N . TRP A 1 169 ? -2.199 11.257 0.401 1.00 93.25 169 TRP A N 1
ATOM 1327 C CA . TRP A 1 169 ? -1.014 10.413 0.305 1.00 93.25 169 TRP A CA 1
ATOM 1328 C C . TRP A 1 169 ? -1.335 9.000 0.766 1.00 93.25 169 TRP A C 1
ATOM 1330 O O . TRP A 1 169 ? -2.246 8.787 1.575 1.00 93.25 169 TRP A O 1
ATOM 1340 N N . ASP A 1 170 ? -0.553 8.054 0.266 1.00 94.25 170 ASP A N 1
ATOM 1341 C CA . ASP A 1 170 ? -0.608 6.650 0.628 1.00 94.25 170 ASP A CA 1
ATOM 1342 C C . ASP A 1 170 ? 0.776 6.194 1.131 1.00 94.25 170 ASP A C 1
ATOM 1344 O O . ASP A 1 170 ? 1.804 6.514 0.544 1.00 94.25 170 ASP A O 1
ATOM 1348 N N . LEU A 1 171 ? 0.808 5.443 2.228 1.00 93.81 171 LEU A N 1
ATOM 1349 C CA . LEU A 1 171 ? 1.953 4.675 2.705 1.00 93.81 171 LEU A CA 1
ATOM 1350 C C . LEU A 1 171 ? 1.675 3.202 2.429 1.00 93.81 171 LEU A C 1
ATOM 1352 O O . LEU A 1 171 ? 0.744 2.622 2.989 1.00 93.81 171 LEU A O 1
ATOM 1356 N N . VAL A 1 172 ? 2.491 2.593 1.583 1.00 93.81 172 VAL A N 1
ATOM 1357 C CA . VAL A 1 172 ? 2.408 1.181 1.222 1.00 93.81 172 VAL A CA 1
ATOM 1358 C C . VAL A 1 172 ? 3.582 0.448 1.848 1.00 93.81 172 VAL A C 1
ATOM 1360 O O . VAL A 1 172 ? 4.737 0.743 1.548 1.00 93.81 172 VAL A O 1
ATOM 1363 N N . VAL A 1 173 ? 3.285 -0.520 2.707 1.00 92.06 173 VAL A N 1
ATOM 1364 C CA . VAL A 1 173 ? 4.268 -1.448 3.267 1.00 92.06 173 VAL A CA 1
ATOM 1365 C C . VAL A 1 173 ? 4.197 -2.741 2.478 1.00 92.06 173 VAL A C 1
ATOM 1367 O O . VAL A 1 173 ? 3.138 -3.363 2.386 1.00 92.06 173 VAL A O 1
ATOM 1370 N N . LEU A 1 174 ? 5.335 -3.123 1.915 1.00 89.94 174 LEU A N 1
ATOM 1371 C CA . LEU A 1 174 ? 5.567 -4.381 1.228 1.00 89.94 174 LEU A CA 1
ATOM 1372 C C . LEU A 1 174 ? 6.989 -4.840 1.586 1.00 89.94 174 LEU A C 1
ATOM 1374 O O . LEU A 1 174 ? 7.944 -4.600 0.846 1.00 89.94 174 LEU A O 1
ATOM 1378 N N . ASP A 1 175 ? 7.116 -5.428 2.777 1.00 86.06 175 ASP A N 1
ATOM 1379 C CA . ASP A 1 175 ? 8.372 -5.855 3.399 1.00 86.06 175 ASP A CA 1
ATOM 1380 C C . ASP A 1 175 ? 8.302 -7.311 3.867 1.00 86.06 175 ASP A C 1
ATOM 1382 O O . ASP A 1 175 ? 7.663 -7.630 4.868 1.00 86.06 175 ASP A O 1
ATOM 1386 N N . GLN A 1 176 ? 9.012 -8.218 3.201 1.00 76.12 176 GLN A N 1
ATOM 1387 C CA . GLN A 1 176 ? 9.060 -9.611 3.649 1.00 76.12 176 GLN A CA 1
ATOM 1388 C C . GLN A 1 176 ? 9.777 -9.801 4.987 1.00 76.12 176 GLN A C 1
ATOM 1390 O O . GLN A 1 176 ? 9.481 -10.760 5.700 1.00 76.12 176 GLN A O 1
ATOM 1395 N N . ALA A 1 177 ? 10.680 -8.891 5.366 1.00 77.69 177 ALA A N 1
ATOM 1396 C CA . ALA A 1 177 ? 11.428 -9.013 6.611 1.00 77.69 177 ALA A CA 1
ATOM 1397 C C . ALA A 1 177 ? 10.568 -8.744 7.862 1.00 77.69 177 ALA A C 1
ATOM 1399 O O . ALA A 1 177 ? 11.083 -8.861 8.975 1.00 77.69 177 ALA A O 1
ATOM 1400 N N . GLN A 1 178 ? 9.279 -8.402 7.693 1.00 69.38 178 GLN A N 1
ATOM 1401 C CA . GLN A 1 178 ? 8.322 -8.120 8.770 1.00 69.38 178 GLN A CA 1
ATOM 1402 C C . GLN A 1 178 ? 8.871 -7.119 9.791 1.00 69.38 178 GLN A C 1
ATOM 1404 O O . GLN A 1 178 ? 8.671 -7.255 11.003 1.00 69.38 178 GLN A O 1
ATOM 1409 N N . ARG A 1 179 ? 9.607 -6.111 9.317 1.00 76.44 179 ARG A N 1
ATOM 1410 C CA . ARG A 1 179 ? 10.222 -5.139 10.213 1.00 76.44 179 ARG A CA 1
ATOM 1411 C C . ARG A 1 179 ? 9.137 -4.327 10.906 1.00 76.44 179 ARG A C 1
ATOM 1413 O O . ARG A 1 179 ? 8.070 -4.039 10.364 1.00 76.44 179 ARG A O 1
ATOM 1420 N N . ARG A 1 180 ? 9.429 -3.926 12.141 1.00 77.38 180 ARG A N 1
ATOM 1421 C CA . ARG A 1 180 ? 8.600 -2.963 12.860 1.00 77.38 180 ARG A CA 1
ATOM 1422 C C . ARG A 1 180 ? 9.038 -1.564 12.461 1.00 77.38 180 ARG A C 1
ATOM 1424 O O . ARG A 1 180 ? 10.168 -1.161 12.736 1.00 77.38 180 ARG A O 1
ATOM 1431 N N . TYR A 1 181 ? 8.131 -0.815 11.855 1.00 77.62 181 TYR A N 1
ATOM 1432 C CA . TYR A 1 181 ? 8.386 0.559 11.454 1.00 77.62 181 TYR A CA 1
ATOM 1433 C C . TYR A 1 181 ? 7.755 1.502 12.476 1.00 77.62 181 TYR A C 1
ATOM 1435 O O . TYR A 1 181 ? 6.530 1.659 12.536 1.00 77.62 181 TYR A O 1
ATOM 1443 N N . GLU A 1 182 ? 8.588 2.105 13.328 1.00 67.06 182 GLU A N 1
ATOM 1444 C CA . GLU A 1 182 ? 8.138 3.039 14.363 1.00 67.06 182 GLU A CA 1
ATOM 1445 C C . GLU A 1 182 ? 8.494 4.498 14.050 1.00 67.06 182 GLU A C 1
ATOM 1447 O O . GLU A 1 182 ? 9.603 4.836 13.641 1.00 67.06 182 GLU A O 1
ATOM 1452 N N . ASN A 1 183 ? 7.526 5.371 14.331 1.00 51.88 183 ASN A N 1
ATOM 1453 C CA . ASN A 1 183 ? 7.677 6.789 14.665 1.00 51.88 183 ASN A CA 1
ATOM 1454 C C . ASN A 1 183 ? 8.195 7.784 13.610 1.00 51.88 183 ASN A C 1
ATOM 1456 O O . ASN A 1 183 ? 8.281 8.968 13.922 1.00 51.88 183 ASN A O 1
ATOM 1460 N N . ARG A 1 184 ? 8.489 7.381 12.368 1.00 62.47 184 ARG A N 1
ATOM 1461 C CA . ARG A 1 184 ? 8.977 8.328 11.334 1.00 62.47 184 ARG A CA 1
ATOM 1462 C C . ARG A 1 184 ? 7.998 8.631 10.195 1.00 62.47 184 ARG A C 1
ATOM 1464 O O . ARG A 1 184 ? 8.209 9.585 9.457 1.00 62.47 184 ARG A O 1
ATOM 1471 N N . LEU A 1 185 ? 6.902 7.884 10.075 1.00 73.75 185 LEU A N 1
ATOM 1472 C CA . LEU A 1 185 ? 6.043 7.903 8.885 1.00 73.75 185 LEU A CA 1
ATOM 1473 C C . LEU A 1 185 ? 4.786 8.758 9.088 1.00 73.75 185 LEU A C 1
ATOM 1475 O O . LEU A 1 185 ? 3.681 8.234 9.188 1.00 73.75 185 LEU A O 1
ATOM 1479 N N . ARG A 1 186 ? 4.929 10.081 9.237 1.00 81.81 186 ARG A N 1
ATOM 1480 C CA . ARG A 1 186 ? 3.781 11.002 9.432 1.00 81.81 186 ARG A CA 1
ATOM 1481 C C . ARG A 1 186 ? 2.862 10.627 10.616 1.00 81.81 186 ARG A C 1
ATOM 1483 O O . ARG A 1 186 ? 1.642 10.787 10.553 1.00 81.81 186 ARG A O 1
ATOM 1490 N N . GLY A 1 187 ? 3.447 10.117 11.703 1.00 84.81 187 GLY A N 1
ATOM 1491 C CA . GLY A 1 187 ? 2.710 9.668 12.894 1.00 84.81 187 GLY A CA 1
ATOM 1492 C C . GLY A 1 187 ? 2.023 8.305 12.743 1.00 84.81 187 GLY A C 1
ATOM 1493 O O . GLY A 1 187 ? 1.227 7.929 13.603 1.00 84.81 187 GLY A O 1
ATOM 1494 N N . VAL A 1 188 ? 2.324 7.573 11.668 1.00 89.25 188 VAL A N 1
ATOM 1495 C CA . VAL A 1 188 ? 1.900 6.189 11.448 1.00 89.25 188 VAL A CA 1
ATOM 1496 C C . VAL A 1 188 ? 3.006 5.235 11.900 1.00 89.25 188 VAL A C 1
ATOM 1498 O O . VAL A 1 188 ? 4.197 5.497 11.716 1.00 89.25 188 VAL A O 1
ATOM 1501 N N . SER A 1 189 ? 2.616 4.112 12.496 1.00 89.75 189 SER A N 1
ATOM 1502 C CA . SER A 1 189 ? 3.515 2.988 12.765 1.00 89.75 189 SER A CA 1
ATOM 1503 C C . SER A 1 189 ? 2.839 1.689 12.355 1.00 89.75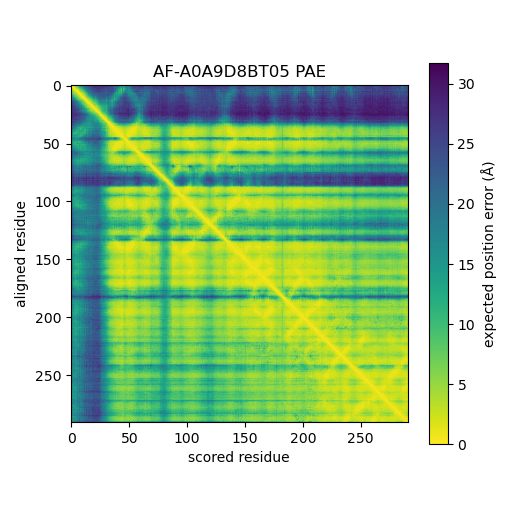 189 SER A C 1
ATOM 1505 O O . SER A 1 189 ? 1.653 1.495 12.606 1.00 89.75 189 SER A O 1
ATOM 1507 N N . ILE A 1 190 ? 3.588 0.823 11.682 1.00 89.69 190 ILE A N 1
ATOM 1508 C CA . ILE A 1 190 ? 3.081 -0.430 11.127 1.00 89.69 190 ILE A CA 1
ATOM 1509 C C . ILE A 1 190 ? 4.027 -1.544 11.563 1.00 89.69 190 ILE A C 1
ATOM 1511 O O . ILE A 1 190 ? 5.248 -1.424 11.457 1.00 89.69 190 ILE A O 1
ATOM 1515 N N . GLU A 1 191 ? 3.445 -2.623 12.069 1.00 88.75 191 GLU A N 1
ATOM 1516 C CA . GLU A 1 191 ? 4.122 -3.878 12.369 1.00 88.75 191 GLU A CA 1
ATOM 1517 C C . GLU A 1 191 ? 3.494 -4.958 11.486 1.00 88.75 191 GLU A C 1
ATOM 1519 O O . GLU A 1 191 ? 2.436 -5.504 11.811 1.00 88.75 191 GLU A O 1
ATOM 1524 N N . GLY A 1 192 ? 4.114 -5.220 10.338 1.00 86.12 192 GLY A N 1
ATOM 1525 C CA . GLY A 1 192 ? 3.606 -6.157 9.343 1.00 86.12 192 GLY A CA 1
ATOM 1526 C C . GLY A 1 192 ? 4.428 -6.154 8.062 1.00 86.12 192 GLY A C 1
ATOM 1527 O O . GLY A 1 192 ? 5.209 -5.237 7.826 1.00 86.12 192 GLY A O 1
ATOM 1528 N N . SER A 1 193 ? 4.230 -7.182 7.241 1.00 87.69 193 SER A N 1
ATOM 1529 C CA . SER A 1 193 ? 4.831 -7.293 5.916 1.00 87.69 193 SER A CA 1
ATOM 1530 C C . SER A 1 193 ? 4.010 -6.642 4.813 1.00 87.69 193 SER A C 1
ATOM 1532 O O . SER A 1 193 ? 4.588 -6.186 3.832 1.00 87.69 193 SER A O 1
ATOM 1534 N N . VAL A 1 194 ? 2.680 -6.594 4.944 1.00 89.88 194 VAL A N 1
ATOM 1535 C CA . VAL A 1 194 ? 1.807 -5.995 3.925 1.00 89.88 194 VAL A CA 1
ATOM 1536 C C . VAL A 1 194 ? 0.745 -5.123 4.573 1.00 89.88 194 VAL A C 1
ATOM 1538 O O . VAL A 1 194 ? -0.125 -5.615 5.301 1.00 89.88 194 VAL A O 1
ATOM 1541 N N . ALA A 1 195 ? 0.797 -3.827 4.275 1.00 90.75 195 ALA A N 1
ATOM 1542 C CA . ALA A 1 195 ? -0.192 -2.858 4.720 1.00 90.75 195 ALA A CA 1
ATOM 1543 C C . ALA A 1 195 ? -0.316 -1.689 3.739 1.00 90.75 195 ALA A C 1
ATOM 1545 O O . ALA A 1 195 ? 0.626 -1.344 3.031 1.00 90.75 195 ALA A O 1
ATOM 1546 N N . VAL A 1 196 ? -1.473 -1.039 3.747 1.00 92.00 196 VAL A N 1
ATOM 1547 C CA . VAL A 1 196 ? -1.704 0.225 3.045 1.00 92.00 196 VAL A CA 1
ATOM 1548 C C . VAL A 1 196 ? -2.342 1.186 4.028 1.00 92.00 196 VAL A C 1
ATOM 1550 O O . VAL A 1 196 ? -3.361 0.864 4.629 1.00 92.00 196 VAL A O 1
ATOM 1553 N N . VAL A 1 197 ? -1.777 2.373 4.192 1.00 92.12 197 VAL A N 1
ATOM 1554 C CA . VAL A 1 197 ? -2.396 3.475 4.928 1.00 92.12 197 VAL A CA 1
ATOM 1555 C C . VAL A 1 197 ? -2.586 4.622 3.963 1.00 92.12 197 VAL A C 1
ATOM 1557 O O . VAL A 1 197 ? -1.675 4.993 3.246 1.00 92.12 197 VAL A O 1
ATOM 1560 N N . ARG A 1 198 ? -3.774 5.195 3.948 1.00 92.00 198 ARG A N 1
ATOM 1561 C CA . ARG A 1 198 ? -4.197 6.225 3.015 1.00 92.00 198 ARG A CA 1
ATOM 1562 C C . ARG A 1 198 ? -4.801 7.378 3.785 1.00 92.00 198 ARG A C 1
ATOM 1564 O O . ARG A 1 198 ? -5.587 7.178 4.714 1.00 92.00 198 ARG A O 1
ATOM 1571 N N . ARG A 1 199 ? -4.472 8.591 3.363 1.00 90.44 199 ARG A N 1
ATOM 1572 C CA . ARG A 1 199 ? -5.054 9.817 3.893 1.00 90.44 199 ARG A CA 1
ATOM 1573 C C . ARG A 1 199 ? -5.560 10.689 2.754 1.00 90.44 199 ARG A C 1
ATOM 1575 O O . ARG A 1 199 ? -4.777 11.095 1.907 1.00 90.44 199 ARG A O 1
ATOM 1582 N N . ASN A 1 200 ? -6.847 11.025 2.784 1.00 89.31 200 ASN A N 1
ATOM 1583 C CA . ASN A 1 200 ? -7.499 11.956 1.859 1.00 89.31 200 ASN A CA 1
ATOM 1584 C C . ASN A 1 200 ? -8.049 13.142 2.663 1.00 89.31 200 ASN A C 1
ATOM 1586 O O . ASN A 1 200 ? -9.099 13.045 3.300 1.00 89.31 200 ASN A O 1
ATOM 1590 N N . GLY A 1 201 ? -7.309 14.252 2.705 1.00 86.44 201 GLY A N 1
ATOM 1591 C CA . GLY A 1 201 ? -7.619 15.377 3.594 1.00 86.44 201 GLY A CA 1
ATOM 1592 C C . GLY A 1 201 ? -7.660 14.971 5.079 1.00 86.44 201 GLY A C 1
ATOM 1593 O O . GLY A 1 201 ? -6.629 14.651 5.684 1.00 86.44 201 GLY A O 1
ATOM 1594 N N . SER A 1 202 ? -8.853 15.014 5.684 1.00 81.50 202 SER A N 1
ATOM 1595 C CA . SER A 1 202 ? -9.099 14.574 7.069 1.00 81.50 202 SER A CA 1
ATOM 1596 C C . SER A 1 202 ? -9.504 13.103 7.192 1.00 81.50 202 SER A C 1
ATOM 1598 O O . SER A 1 202 ? -9.488 12.569 8.302 1.00 81.50 202 SER A O 1
ATOM 1600 N N . GLN A 1 203 ? -9.842 12.446 6.080 1.00 83.25 203 GLN A N 1
ATOM 1601 C CA . GLN A 1 203 ? -10.232 11.043 6.069 1.00 83.25 203 GLN A CA 1
ATOM 1602 C C . GLN A 1 203 ? -9.001 10.146 6.067 1.00 83.25 203 GLN A C 1
ATOM 1604 O O . GLN A 1 203 ? -8.026 10.401 5.356 1.00 83.25 203 GLN A O 1
ATOM 1609 N N . TRP A 1 204 ? -9.076 9.073 6.845 1.00 86.12 204 TRP A N 1
ATOM 1610 C CA . TRP A 1 204 ? -8.046 8.044 6.906 1.00 86.12 204 TRP A CA 1
ATOM 1611 C C . TRP A 1 204 ? -8.650 6.712 6.517 1.00 86.12 204 TRP A C 1
ATOM 1613 O O . TRP A 1 204 ? -9.737 6.381 6.985 1.00 86.12 204 TRP A O 1
ATOM 1623 N N . SER A 1 205 ? -7.924 5.930 5.733 1.00 87.44 205 SER A N 1
ATOM 1624 C CA . SER A 1 205 ? -8.215 4.517 5.566 1.00 87.44 205 SER A CA 1
ATOM 1625 C C . SER A 1 205 ? -6.953 3.697 5.731 1.00 87.44 205 SER A C 1
ATOM 1627 O O . SER A 1 205 ? -5.899 4.104 5.259 1.00 87.44 205 SER A O 1
ATOM 1629 N N . ALA A 1 206 ? -7.033 2.547 6.381 1.00 88.31 206 ALA A N 1
ATOM 1630 C CA . ALA A 1 206 ? -5.898 1.639 6.462 1.00 88.31 206 ALA A CA 1
ATOM 1631 C C . ALA A 1 206 ? -6.342 0.203 6.230 1.00 88.31 206 ALA A C 1
ATOM 1633 O O . ALA A 1 206 ? -7.474 -0.150 6.548 1.00 88.31 206 ALA A O 1
ATOM 1634 N N . VAL A 1 207 ? -5.439 -0.597 5.678 1.00 86.94 207 VAL A N 1
ATOM 1635 C CA . VAL A 1 207 ? -5.568 -2.034 5.488 1.00 86.94 207 VAL A CA 1
ATOM 1636 C C . VAL A 1 207 ? -4.318 -2.687 6.045 1.00 86.94 207 VAL A C 1
ATOM 1638 O O . VAL A 1 207 ? -3.211 -2.355 5.625 1.00 86.94 207 VAL A O 1
ATOM 1641 N N . LEU A 1 208 ? -4.493 -3.625 6.967 1.00 87.38 208 LEU A N 1
ATOM 1642 C CA . LEU A 1 208 ? -3.439 -4.546 7.387 1.00 87.38 208 LEU A CA 1
ATOM 1643 C C . LEU A 1 208 ? -3.744 -5.896 6.754 1.00 87.38 208 LEU A C 1
ATOM 1645 O O . LEU A 1 208 ? -4.791 -6.444 7.064 1.00 87.38 208 LEU A O 1
ATOM 1649 N N . ILE A 1 209 ? -2.888 -6.412 5.871 1.00 84.44 209 ILE A N 1
ATOM 1650 C CA . ILE A 1 209 ? -3.116 -7.704 5.195 1.00 84.44 209 ILE A CA 1
ATOM 1651 C C . ILE A 1 209 ? -2.307 -8.799 5.884 1.00 84.44 209 ILE A C 1
ATOM 1653 O O . ILE A 1 209 ? -2.839 -9.839 6.253 1.00 84.44 209 ILE A O 1
ATOM 1657 N N . ALA A 1 210 ? -1.018 -8.539 6.097 1.00 83.06 210 ALA A N 1
ATOM 1658 C CA . ALA A 1 210 ? -0.118 -9.449 6.785 1.00 83.06 210 ALA A CA 1
ATOM 1659 C C . ALA A 1 210 ? 0.656 -8.656 7.834 1.00 83.06 210 ALA A C 1
ATOM 1661 O O . ALA A 1 210 ? 1.613 -7.952 7.523 1.00 83.06 210 ALA A O 1
ATOM 1662 N N . GLY A 1 211 ? 0.210 -8.725 9.084 1.00 83.50 211 GLY A N 1
ATOM 1663 C CA . GLY A 1 211 ? 0.837 -8.018 10.191 1.00 83.50 211 GLY A CA 1
ATOM 1664 C C . GLY A 1 211 ? 0.046 -8.139 11.479 1.00 83.50 211 GLY A C 1
ATOM 1665 O O . GLY A 1 211 ? -0.923 -8.887 11.556 1.00 83.50 211 GLY A O 1
ATOM 1666 N N . ARG A 1 212 ? 0.489 -7.409 12.500 1.00 84.94 212 ARG A N 1
ATOM 1667 C CA . ARG A 1 212 ? -0.070 -7.468 13.857 1.00 84.94 212 ARG A CA 1
ATOM 1668 C C . ARG A 1 212 ? -0.713 -6.162 14.287 1.00 84.94 212 ARG A C 1
ATOM 1670 O O . ARG A 1 212 ? -1.776 -6.180 14.902 1.00 84.94 212 ARG A O 1
ATOM 1677 N N . THR A 1 213 ? -0.068 -5.040 13.972 1.00 88.19 213 THR A N 1
ATOM 1678 C CA . THR A 1 213 ? -0.452 -3.735 14.513 1.00 88.19 213 THR A CA 1
ATOM 1679 C C . THR A 1 213 ? -0.373 -2.649 13.443 1.00 88.19 213 THR A C 1
ATOM 1681 O O . THR A 1 213 ? 0.643 -2.518 12.761 1.00 88.19 213 THR A O 1
ATOM 1684 N N . ILE A 1 214 ? -1.401 -1.800 13.367 1.00 90.12 214 ILE A N 1
ATOM 1685 C CA . ILE A 1 214 ? -1.331 -0.476 12.734 1.00 90.12 214 ILE A CA 1
ATOM 1686 C C . ILE A 1 214 ? -1.620 0.586 13.793 1.00 90.12 214 ILE A C 1
ATOM 1688 O O . ILE A 1 214 ? -2.593 0.506 14.539 1.00 90.12 214 ILE A O 1
ATOM 1692 N N . ARG A 1 215 ? -0.785 1.618 13.849 1.00 90.31 215 ARG A N 1
ATOM 1693 C CA . ARG A 1 215 ? -1.004 2.837 14.625 1.00 90.31 215 ARG A CA 1
ATOM 1694 C C . ARG A 1 215 ? -1.218 3.998 13.671 1.00 90.31 215 ARG A C 1
ATOM 1696 O O . ARG A 1 215 ? -0.348 4.303 12.863 1.00 90.31 215 ARG A O 1
ATOM 1703 N N . LEU A 1 216 ? -2.365 4.642 13.803 1.00 89.31 216 LEU A N 1
ATOM 1704 C CA . LEU A 1 216 ? -2.706 5.925 13.204 1.00 89.31 216 LEU A CA 1
ATOM 1705 C C . LEU A 1 216 ? -2.599 7.016 14.287 1.00 89.31 216 LEU A C 1
ATOM 1707 O O . LEU A 1 216 ? -2.608 6.691 15.479 1.00 89.31 216 LEU A O 1
ATOM 1711 N N . PRO A 1 217 ? -2.547 8.312 13.932 1.00 86.38 217 PRO A N 1
ATOM 1712 C CA . PRO A 1 217 ? -2.520 9.384 14.924 1.00 86.38 217 PRO A CA 1
ATOM 1713 C C . PRO A 1 217 ? -3.665 9.273 15.948 1.00 86.38 217 PRO A C 1
ATOM 1715 O O . PRO A 1 217 ? -4.838 9.478 15.630 1.00 86.38 217 PRO A O 1
ATOM 1718 N N . GLY A 1 218 ? -3.305 8.933 17.190 1.00 85.25 218 GLY A N 1
ATOM 1719 C CA . GLY A 1 218 ? -4.227 8.772 18.317 1.00 85.25 218 GLY A CA 1
ATOM 1720 C C . GLY A 1 218 ? -4.935 7.415 18.428 1.00 85.25 218 GLY A C 1
ATOM 1721 O O . GLY A 1 218 ? -5.671 7.233 19.394 1.00 85.25 218 GLY A O 1
ATOM 1722 N N . LEU A 1 219 ? -4.718 6.470 17.507 1.00 89.19 219 LEU A N 1
ATOM 1723 C CA . LEU A 1 219 ? -5.365 5.154 17.509 1.00 89.19 219 LEU A CA 1
ATOM 1724 C C . LEU A 1 219 ? -4.372 4.038 17.185 1.00 89.19 219 LEU A C 1
ATOM 1726 O O . LEU A 1 219 ? -3.724 4.053 16.146 1.00 89.19 219 LEU A O 1
ATOM 1730 N N . ARG A 1 220 ? -4.339 3.007 18.018 1.00 91.00 220 ARG A N 1
ATOM 1731 C CA . ARG A 1 220 ? -3.720 1.719 17.721 1.00 91.00 220 ARG A CA 1
ATOM 1732 C C . ARG A 1 220 ? -4.806 0.690 17.434 1.00 91.00 220 ARG A C 1
ATOM 1734 O O . ARG A 1 220 ? -5.785 0.605 18.170 1.00 91.00 220 ARG A O 1
ATOM 1741 N N . ILE A 1 221 ? -4.592 -0.088 16.386 1.00 91.12 221 ILE A N 1
ATOM 1742 C CA . ILE A 1 221 ? -5.424 -1.202 15.952 1.00 91.12 221 ILE A CA 1
ATOM 1743 C C . ILE A 1 221 ? -4.525 -2.435 15.927 1.00 91.12 221 ILE A C 1
ATOM 1745 O O . ILE A 1 221 ? -3.504 -2.434 15.235 1.00 91.12 221 ILE A O 1
ATOM 1749 N N . SER A 1 222 ? -4.908 -3.473 16.659 1.00 90.00 222 SER A N 1
ATOM 1750 C CA . SER A 1 222 ? -4.292 -4.797 16.572 1.00 90.00 222 SER A CA 1
ATOM 1751 C C . SER A 1 222 ? -5.363 -5.798 16.160 1.00 90.00 222 SER A C 1
ATOM 1753 O O . SER A 1 222 ? -6.431 -5.840 16.770 1.00 90.00 222 SER A O 1
ATOM 1755 N N . ALA A 1 223 ? -5.098 -6.591 15.128 1.00 85.88 223 ALA A N 1
ATOM 1756 C CA . ALA A 1 223 ? -6.043 -7.571 14.606 1.00 85.88 223 ALA A CA 1
ATOM 1757 C C . ALA A 1 223 ? -5.309 -8.860 14.230 1.00 85.88 223 ALA A C 1
ATOM 1759 O O . ALA A 1 223 ? -4.159 -8.823 13.797 1.00 85.88 223 ALA A O 1
ATOM 1760 N N . GLN A 1 224 ? -5.983 -9.998 14.402 1.00 80.88 224 GLN A N 1
ATOM 1761 C CA . GLN A 1 224 ? -5.476 -11.318 13.998 1.00 80.88 224 GLN A CA 1
ATOM 1762 C C . GLN A 1 224 ? -5.794 -11.659 12.533 1.00 80.88 224 GLN A C 1
ATOM 1764 O O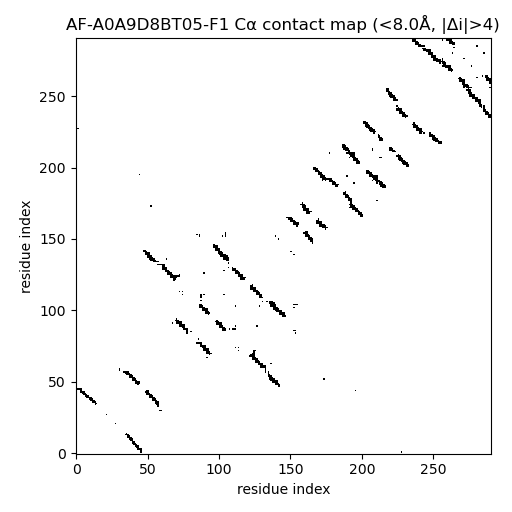 . GLN A 1 224 ? -5.330 -12.674 12.022 1.00 80.88 224 GLN A O 1
ATOM 1769 N N . ALA A 1 225 ? -6.597 -10.824 11.876 1.00 82.31 225 ALA A N 1
ATOM 1770 C CA . ALA A 1 225 ? -7.054 -10.995 10.506 1.00 82.31 225 ALA A CA 1
ATOM 1771 C C . ALA A 1 225 ? -6.881 -9.692 9.723 1.00 82.31 225 ALA A C 1
ATOM 1773 O O . ALA A 1 225 ? -6.611 -8.632 10.303 1.00 82.31 225 ALA A O 1
ATOM 1774 N N . GLN A 1 226 ? -7.071 -9.774 8.405 1.00 84.19 226 GLN A N 1
ATOM 1775 C CA . GLN A 1 226 ? -7.048 -8.593 7.561 1.00 84.19 226 GLN A CA 1
ATOM 1776 C C . GLN A 1 226 ? -8.153 -7.628 7.991 1.00 84.19 226 GLN A C 1
ATOM 1778 O O . GLN A 1 226 ? -9.323 -7.997 8.064 1.00 84.19 226 GLN A O 1
ATOM 1783 N N . ILE A 1 227 ? -7.778 -6.380 8.262 1.00 86.31 227 ILE A N 1
ATOM 1784 C CA . ILE A 1 227 ? -8.713 -5.350 8.711 1.00 86.31 227 ILE A CA 1
ATOM 1785 C C . ILE A 1 227 ? -8.591 -4.113 7.841 1.00 86.31 227 ILE A C 1
ATOM 1787 O O . ILE A 1 227 ? -7.488 -3.622 7.598 1.00 86.31 227 ILE A O 1
ATOM 1791 N N . SER A 1 228 ? -9.735 -3.605 7.399 1.00 86.69 228 SER A N 1
ATOM 1792 C CA . SER A 1 228 ? -9.896 -2.278 6.838 1.00 86.69 228 SER A CA 1
ATOM 1793 C C . SER A 1 228 ? -10.517 -1.354 7.878 1.00 86.69 228 SER A C 1
ATOM 1795 O O . SER A 1 228 ? -11.444 -1.727 8.595 1.00 86.69 228 SER A O 1
ATOM 1797 N N . VAL A 1 229 ? -10.009 -0.134 7.966 1.00 89.25 229 VAL A N 1
ATOM 1798 C CA . VAL A 1 229 ? -10.584 0.932 8.784 1.00 89.25 229 VAL A CA 1
ATOM 1799 C C . VAL A 1 229 ? -10.793 2.162 7.920 1.00 89.25 229 VAL A C 1
ATOM 1801 O O . VAL A 1 229 ? -9.951 2.459 7.077 1.00 89.25 229 VAL A O 1
ATOM 1804 N N . ALA A 1 230 ? -11.883 2.889 8.147 1.00 87.38 230 ALA A N 1
ATOM 1805 C CA . ALA A 1 230 ? -12.166 4.183 7.546 1.00 87.38 230 ALA A CA 1
ATOM 1806 C C . ALA A 1 230 ? -12.601 5.170 8.634 1.00 87.38 230 ALA A C 1
ATOM 1808 O O . ALA A 1 230 ? -13.530 4.891 9.387 1.00 87.38 230 ALA A O 1
ATOM 1809 N N . ARG A 1 231 ? -11.940 6.326 8.719 1.00 87.00 231 ARG A N 1
ATOM 1810 C CA . ARG A 1 231 ? -12.311 7.442 9.597 1.00 87.00 231 ARG A CA 1
ATOM 1811 C C . ARG A 1 231 ? -12.880 8.574 8.764 1.00 87.00 231 ARG A C 1
ATOM 1813 O O . ARG A 1 231 ? -12.211 9.055 7.848 1.00 87.00 231 ARG A O 1
ATOM 1820 N N . ASP A 1 232 ? -14.078 9.022 9.111 1.00 83.69 232 ASP A N 1
ATOM 1821 C CA . ASP A 1 232 ? -14.704 10.160 8.453 1.00 83.69 232 ASP A CA 1
ATOM 1822 C C . ASP A 1 232 ? -14.267 11.512 9.053 1.00 83.69 232 ASP A C 1
ATOM 1824 O O . ASP A 1 232 ? -13.471 11.597 9.993 1.00 83.69 232 ASP A O 1
ATOM 1828 N N . ARG A 1 233 ? -14.806 12.602 8.495 1.00 81.94 233 ARG A N 1
ATOM 1829 C CA . ARG A 1 233 ? -14.494 13.973 8.925 1.00 81.94 233 ARG A CA 1
ATOM 1830 C C . ARG A 1 233 ? -15.023 14.332 10.319 1.00 81.94 233 ARG A C 1
ATOM 1832 O O . ARG A 1 233 ? -14.544 15.302 10.898 1.00 81.94 233 ARG A O 1
ATOM 1839 N N . TRP A 1 234 ? -15.996 13.588 10.841 1.00 84.50 234 TRP A N 1
ATOM 1840 C CA . TRP A 1 234 ? -16.577 13.782 12.174 1.00 84.50 234 TRP A CA 1
ATOM 1841 C C . TRP A 1 234 ? -15.905 12.894 13.229 1.00 84.50 234 TRP A C 1
ATOM 1843 O O . TRP A 1 234 ? -16.179 13.009 14.423 1.00 84.50 234 TRP A O 1
ATOM 1853 N N . GLY A 1 235 ? -14.976 12.040 12.796 1.00 81.00 235 GLY A N 1
ATOM 1854 C CA . GLY A 1 235 ? -14.244 11.128 13.653 1.00 81.00 235 GLY A CA 1
ATOM 1855 C C . GLY A 1 235 ? -15.008 9.854 13.988 1.00 81.00 235 GLY A C 1
ATOM 1856 O O . GLY A 1 235 ? -14.550 9.139 14.877 1.00 81.00 235 GLY A O 1
ATOM 1857 N N . ALA A 1 236 ? -16.115 9.558 13.300 1.00 88.56 236 ALA A N 1
ATOM 1858 C CA . ALA A 1 236 ? -16.678 8.218 13.337 1.00 88.56 236 ALA A CA 1
ATOM 1859 C C . ALA A 1 236 ? -15.760 7.282 12.546 1.00 88.56 236 ALA A C 1
ATOM 1861 O O . ALA A 1 236 ? -15.142 7.674 11.546 1.00 88.56 236 ALA A O 1
ATOM 1862 N N . MET A 1 237 ? -15.624 6.051 13.030 1.00 91.81 237 MET A N 1
ATOM 1863 C CA . MET A 1 237 ? -14.772 5.049 12.405 1.00 91.81 237 MET A CA 1
ATOM 1864 C C . MET A 1 237 ? -15.573 3.804 12.081 1.00 91.81 237 MET A C 1
ATOM 1866 O O . MET A 1 237 ? -16.223 3.242 12.957 1.00 91.81 237 MET A O 1
ATOM 1870 N N . ALA A 1 238 ? -15.493 3.372 10.830 1.00 93.00 238 ALA A N 1
ATOM 1871 C CA . ALA A 1 238 ? -16.021 2.104 10.363 1.00 93.00 238 ALA A CA 1
ATOM 1872 C 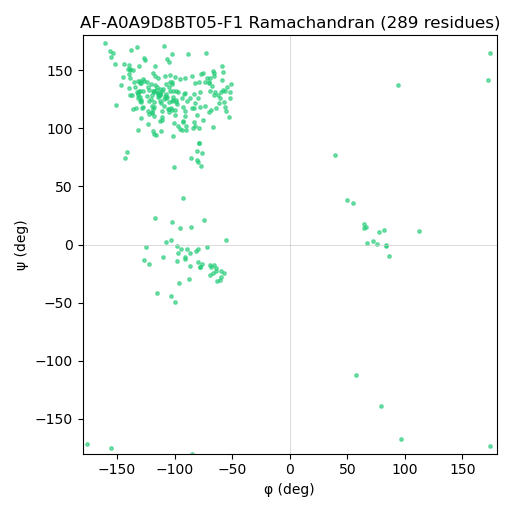C . ALA A 1 238 ? -14.867 1.121 10.178 1.00 93.00 238 ALA A C 1
ATOM 1874 O O . ALA A 1 238 ? -13.798 1.489 9.686 1.00 93.00 238 ALA A O 1
ATOM 1875 N N . PHE A 1 239 ? -15.095 -0.123 10.568 1.00 93.75 239 PHE A N 1
ATOM 1876 C CA . PHE A 1 239 ? -14.133 -1.206 10.481 1.00 93.75 239 PHE A CA 1
ATOM 1877 C C . PHE A 1 239 ? -14.762 -2.377 9.732 1.00 93.75 239 PHE A C 1
ATOM 1879 O O . PHE A 1 239 ? -15.939 -2.692 9.924 1.00 93.75 239 PHE A O 1
ATOM 1886 N N . GLU A 1 240 ? -13.962 -3.020 8.891 1.00 92.81 240 GLU A N 1
ATOM 1887 C CA . GLU A 1 240 ? -14.335 -4.201 8.121 1.00 92.81 240 GLU A CA 1
ATOM 1888 C C . GLU A 1 240 ? -13.214 -5.239 8.232 1.00 92.81 240 GLU A C 1
ATOM 1890 O O . GLU A 1 240 ? -12.083 -4.980 7.826 1.00 92.81 240 GLU A O 1
ATOM 1895 N N . VAL A 1 241 ? -13.504 -6.399 8.813 1.00 88.19 241 VAL A N 1
ATOM 1896 C CA . VAL A 1 241 ? -12.600 -7.551 8.840 1.00 88.19 241 VAL A CA 1
ATOM 1897 C C . VAL A 1 241 ? -12.875 -8.393 7.603 1.00 88.19 241 VAL A C 1
ATOM 1899 O O . VAL A 1 241 ? -14.010 -8.794 7.355 1.00 88.19 241 VAL A O 1
ATOM 1902 N N . VAL A 1 242 ? -11.845 -8.623 6.796 1.00 85.19 242 VAL A N 1
ATOM 1903 C CA . VAL A 1 242 ? -11.987 -9.290 5.500 1.00 85.19 242 VAL A CA 1
ATOM 1904 C C . VAL A 1 242 ? -12.006 -10.802 5.703 1.00 85.19 242 VAL A C 1
ATOM 1906 O O . VAL A 1 242 ? -11.063 -11.350 6.265 1.00 85.19 242 VAL A O 1
ATOM 1909 N N . GLU A 1 243 ? -13.092 -11.434 5.245 1.00 70.31 243 GLU A N 1
ATOM 1910 C CA . GLU A 1 243 ? -13.268 -12.885 5.056 1.00 70.31 243 GLU A CA 1
ATOM 1911 C C . GLU A 1 243 ? -12.649 -13.763 6.159 1.00 70.31 243 GLU A C 1
ATOM 1913 O O . GLU A 1 243 ? -11.606 -14.390 5.976 1.00 70.31 243 GLU A O 1
ATOM 1918 N N . HIS A 1 244 ? -13.320 -13.848 7.312 1.00 79.38 244 HIS A N 1
ATOM 1919 C CA . HIS A 1 244 ? -12.879 -14.700 8.417 1.00 79.38 244 HIS A CA 1
ATOM 1920 C C . HIS A 1 244 ? -13.840 -15.873 8.669 1.00 79.38 244 HIS A C 1
ATOM 1922 O O . HIS A 1 244 ? -15.049 -15.700 8.825 1.00 79.38 244 HIS A O 1
ATOM 1928 N N . SER A 1 245 ? -13.292 -17.090 8.732 1.00 82.44 245 SER A N 1
ATOM 1929 C CA . SER A 1 245 ? -14.044 -18.328 9.002 1.00 82.44 245 SER A CA 1
ATOM 1930 C C . SER A 1 245 ? -14.117 -18.693 10.490 1.00 82.44 245 SER A C 1
ATOM 1932 O O . SER A 1 245 ? -14.878 -19.577 10.877 1.00 82.44 245 SER A O 1
ATOM 1934 N N . ALA A 1 246 ? -13.343 -18.006 11.330 1.00 86.12 246 ALA A N 1
ATOM 1935 C CA . ALA A 1 246 ? -13.279 -18.195 12.776 1.00 86.12 246 ALA A CA 1
ATOM 1936 C C . ALA A 1 246 ? -13.513 -16.859 13.498 1.00 86.12 246 ALA A C 1
ATOM 1938 O O . ALA A 1 246 ? -13.351 -15.809 12.874 1.00 86.12 246 ALA A O 1
ATOM 1939 N N . PRO A 1 247 ? -13.888 -16.857 14.790 1.00 88.25 247 PRO A N 1
ATOM 1940 C CA . PRO A 1 247 ? -14.000 -15.622 15.557 1.00 88.25 247 PRO A CA 1
ATOM 1941 C C . PRO A 1 247 ? -12.705 -14.802 15.516 1.00 88.25 247 PRO A C 1
ATOM 1943 O O . PRO A 1 247 ? -11.618 -15.356 15.678 1.00 88.25 247 PRO A O 1
ATOM 1946 N N . VAL A 1 248 ? -12.825 -13.489 15.316 1.00 90.06 248 VAL A N 1
ATOM 1947 C CA . VAL A 1 248 ? -11.684 -12.563 15.272 1.00 90.06 248 VAL A CA 1
ATOM 1948 C C . VAL A 1 248 ? -11.770 -11.590 16.435 1.00 90.06 248 VAL A C 1
ATOM 1950 O O . VAL A 1 248 ? -12.828 -11.023 16.712 1.00 90.06 248 VAL A O 1
ATOM 1953 N N . ILE A 1 249 ? -10.629 -11.368 17.084 1.00 90.38 249 ILE A N 1
ATOM 1954 C CA . ILE A 1 249 ? -10.473 -10.340 18.109 1.00 90.38 249 ILE A CA 1
ATOM 1955 C C . ILE A 1 249 ? -9.765 -9.138 17.492 1.00 90.38 249 ILE A C 1
ATOM 1957 O O . ILE A 1 249 ? -8.661 -9.258 16.947 1.00 90.38 249 ILE A O 1
ATOM 1961 N N . VAL A 1 250 ? -10.397 -7.971 17.600 1.00 91.81 250 VAL A N 1
ATOM 1962 C CA . VAL A 1 250 ? -9.793 -6.681 17.262 1.00 91.81 250 VAL A CA 1
ATOM 1963 C C . VAL A 1 250 ? -9.625 -5.865 18.536 1.00 91.81 250 VAL A C 1
ATOM 1965 O O . VAL A 1 250 ? -10.591 -5.594 19.250 1.00 91.81 250 VAL A O 1
ATOM 1968 N N . LEU A 1 251 ? -8.390 -5.449 18.805 1.00 94.19 251 LEU A N 1
ATOM 1969 C CA . LEU A 1 251 ? -8.047 -4.579 19.923 1.00 94.19 251 LEU A CA 1
ATOM 1970 C C . LEU A 1 251 ? -7.836 -3.157 19.417 1.00 94.19 251 LEU A C 1
ATOM 1972 O O . LEU A 1 251 ? -6.992 -2.902 18.554 1.00 94.19 251 LEU A O 1
ATOM 1976 N N . LEU A 1 252 ? -8.595 -2.227 19.983 1.00 94.62 252 LEU A N 1
ATOM 1977 C CA . LEU A 1 252 ? -8.471 -0.799 19.740 1.00 94.62 252 LEU A CA 1
ATOM 1978 C C . LEU A 1 252 ? -7.933 -0.118 20.995 1.00 94.62 252 LEU A C 1
ATOM 1980 O O . LEU A 1 252 ? -8.471 -0.317 22.081 1.00 94.62 252 LEU A O 1
ATOM 1984 N N . GLU A 1 253 ? -6.921 0.734 20.852 1.00 93.38 253 GLU A N 1
ATOM 1985 C CA . GLU A 1 253 ? -6.392 1.557 21.946 1.00 93.38 253 GLU A CA 1
ATOM 1986 C C . GLU A 1 253 ? -6.242 3.010 21.483 1.00 93.38 253 GLU A C 1
ATOM 1988 O O . GLU A 1 253 ? -5.653 3.290 20.441 1.00 93.38 253 GLU A O 1
ATOM 1993 N N . GLY A 1 254 ? -6.756 3.965 22.254 1.00 91.75 254 GLY A N 1
ATOM 1994 C CA . GLY A 1 254 ? -6.641 5.386 21.938 1.00 91.75 254 GLY A CA 1
ATOM 1995 C C . GLY A 1 254 ? -7.474 6.273 22.855 1.00 91.75 254 GLY A C 1
ATOM 1996 O O . GLY A 1 254 ? -8.603 5.941 23.209 1.00 91.75 254 GLY A O 1
ATOM 1997 N N . GLN A 1 255 ? -6.948 7.445 23.227 1.00 90.44 255 GLN A N 1
ATOM 1998 C CA . GLN A 1 255 ? -7.676 8.384 24.096 1.00 90.44 255 GLN A CA 1
ATOM 1999 C C . GLN A 1 255 ? -8.996 8.868 23.483 1.00 90.44 255 GLN A C 1
ATOM 2001 O O . GLN A 1 255 ? -9.950 9.128 24.213 1.00 90.44 255 GLN A O 1
ATOM 2006 N N . TRP A 1 256 ? -9.063 8.946 22.153 1.00 87.31 256 TRP A N 1
ATOM 2007 C CA . TRP A 1 256 ? -10.254 9.374 21.418 1.00 87.31 256 TRP A CA 1
ATOM 2008 C C . TRP A 1 256 ? -11.443 8.407 21.555 1.00 87.31 256 TRP A C 1
ATOM 2010 O O . TRP A 1 256 ? -12.570 8.813 21.294 1.00 87.31 256 TRP A O 1
ATOM 2020 N N . LEU A 1 257 ? -11.205 7.158 21.982 1.00 91.62 257 LEU A N 1
ATOM 2021 C CA . LEU A 1 257 ? -12.253 6.163 22.234 1.00 91.62 257 LEU A CA 1
ATOM 2022 C C . LEU A 1 257 ? -13.111 6.509 23.459 1.00 91.62 257 LEU A C 1
ATOM 2024 O O . LEU A 1 257 ? -14.213 5.985 23.620 1.00 91.62 257 LEU A O 1
ATOM 2028 N N . ARG A 1 258 ? -12.631 7.401 24.334 1.00 90.69 258 ARG A N 1
ATOM 2029 C CA . ARG A 1 258 ? -13.384 7.830 25.514 1.00 90.69 258 ARG A CA 1
ATOM 2030 C C . ARG A 1 258 ? -14.702 8.466 25.084 1.00 90.69 258 ARG A C 1
ATOM 2032 O O . ARG A 1 258 ? -14.713 9.383 24.268 1.00 90.69 258 ARG A O 1
ATOM 2039 N N . ARG A 1 259 ? -15.797 8.032 25.718 1.00 90.44 259 ARG A N 1
ATOM 2040 C CA . ARG A 1 259 ? -17.170 8.522 25.471 1.00 90.44 259 ARG A CA 1
ATOM 2041 C C . ARG A 1 259 ? -17.720 8.175 24.082 1.00 90.44 259 ARG A C 1
ATOM 2043 O O . ARG A 1 259 ? -18.729 8.747 23.680 1.00 90.44 259 ARG A O 1
ATOM 2050 N N . LYS A 1 260 ? -17.081 7.247 23.368 1.00 94.12 260 LYS A N 1
ATOM 2051 C CA . LYS A 1 260 ? -17.580 6.700 22.107 1.00 94.12 260 LYS A CA 1
ATOM 2052 C C . LYS A 1 260 ? -18.478 5.493 22.336 1.00 94.12 260 LYS A C 1
ATOM 2054 O O . LYS A 1 260 ? -18.477 4.895 23.417 1.00 94.12 260 LYS A O 1
ATOM 2059 N N . ARG A 1 261 ? -19.246 5.126 21.316 1.00 95.31 261 ARG A N 1
ATOM 2060 C CA . ARG A 1 261 ? -20.090 3.929 21.306 1.00 95.31 261 ARG A CA 1
ATOM 2061 C C . ARG A 1 261 ? -19.557 2.933 20.290 1.00 95.31 261 ARG A C 1
ATOM 2063 O O . ARG A 1 261 ? -19.318 3.285 19.144 1.00 95.31 261 ARG A O 1
ATOM 2070 N N . LEU A 1 262 ? -19.403 1.686 20.719 1.00 96.19 262 LEU A N 1
ATOM 2071 C CA . LEU A 1 262 ? -19.131 0.552 19.851 1.00 96.19 262 LEU A CA 1
ATOM 2072 C C . LEU A 1 262 ? -20.451 -0.013 19.334 1.00 96.19 262 LEU A C 1
ATOM 2074 O O . LEU A 1 262 ? -21.329 -0.389 20.115 1.00 96.19 262 LEU A O 1
ATOM 2078 N N . ARG A 1 263 ? -20.556 -0.120 18.014 1.00 96.50 263 ARG A N 1
ATOM 2079 C CA . ARG A 1 263 ? -21.667 -0.746 17.306 1.00 96.50 263 ARG A CA 1
ATOM 2080 C C . ARG A 1 263 ? -21.136 -1.918 16.495 1.00 96.50 263 ARG A C 1
ATOM 2082 O O . ARG A 1 263 ? -20.386 -1.714 15.552 1.00 96.50 263 ARG A O 1
ATOM 2089 N N . VAL A 1 264 ? -21.538 -3.131 16.848 1.00 94.75 264 VAL A N 1
ATOM 2090 C CA . VAL A 1 264 ? -21.286 -4.333 16.041 1.00 94.75 264 VAL A CA 1
ATOM 2091 C C . VAL A 1 264 ? -22.580 -4.673 15.310 1.00 94.75 264 VAL A C 1
ATOM 2093 O O . VAL A 1 264 ? -23.664 -4.518 15.877 1.00 94.75 264 VAL A O 1
ATOM 2096 N N . GLU A 1 265 ? -22.490 -5.080 14.046 1.00 91.31 265 GLU A N 1
ATOM 2097 C CA . GLU A 1 265 ? -23.668 -5.481 13.275 1.00 91.31 265 GLU A CA 1
ATOM 2098 C C . GLU A 1 265 ? -24.439 -6.602 14.001 1.00 91.31 265 GLU A C 1
ATOM 2100 O O . GLU A 1 265 ? -23.849 -7.546 14.520 1.00 91.31 265 GLU A O 1
ATOM 2105 N N . GLY A 1 266 ? -25.762 -6.452 14.123 1.00 88.75 266 GLY A N 1
ATOM 2106 C CA . GLY A 1 266 ? -26.614 -7.393 14.861 1.00 88.75 266 GLY A CA 1
ATOM 2107 C C . GLY A 1 266 ? -26.552 -7.307 16.396 1.00 88.75 266 GLY A C 1
ATOM 2108 O O . GLY A 1 266 ? -27.261 -8.060 17.057 1.00 88.75 266 GLY A O 1
ATOM 2109 N N . GLN A 1 267 ? -25.765 -6.398 16.986 1.00 92.00 267 GLN A N 1
ATOM 2110 C CA . GLN A 1 267 ? -25.669 -6.223 18.444 1.00 92.00 267 GLN A CA 1
ATOM 2111 C C . GLN A 1 267 ? -26.154 -4.841 18.902 1.00 92.00 267 GLN A C 1
ATOM 2113 O O . GLN A 1 267 ? -26.074 -3.847 18.176 1.00 92.00 267 GLN A O 1
ATOM 2118 N N . THR A 1 268 ? -26.628 -4.751 20.149 1.00 93.00 268 THR A N 1
ATOM 2119 C CA . THR A 1 268 ? -26.993 -3.468 20.767 1.00 93.00 268 THR A CA 1
ATOM 2120 C C . THR A 1 268 ? -25.746 -2.586 20.944 1.00 93.00 268 THR A C 1
ATOM 2122 O O . THR A 1 268 ? -24.767 -3.041 21.542 1.00 93.00 268 THR A O 1
ATOM 2125 N N . PRO A 1 269 ? -25.754 -1.318 20.484 1.00 95.56 269 PRO A N 1
ATOM 2126 C CA . PRO A 1 269 ? -24.602 -0.435 20.637 1.00 95.56 269 PRO A CA 1
ATOM 2127 C C . PRO A 1 269 ? -24.275 -0.168 22.109 1.00 95.56 269 PRO A C 1
ATOM 2129 O O . PRO A 1 269 ? -25.139 0.286 22.867 1.00 95.56 269 PRO A O 1
ATOM 2132 N N . ARG A 1 270 ? -23.012 -0.364 22.496 1.00 95.62 270 ARG A N 1
ATOM 2133 C CA . ARG A 1 270 ? -22.532 -0.250 23.883 1.00 95.62 270 ARG A CA 1
ATOM 2134 C C . ARG A 1 270 ? -21.473 0.848 24.038 1.00 95.62 270 ARG A C 1
ATOM 2136 O O . ARG A 1 270 ? -20.721 1.089 23.095 1.00 95.62 270 ARG A O 1
ATOM 2143 N N . PRO A 1 271 ? -21.395 1.542 25.185 1.00 95.25 271 PRO A N 1
ATOM 2144 C CA . PRO A 1 271 ? -20.350 2.536 25.416 1.00 95.25 271 PRO A CA 1
ATOM 2145 C C . PRO A 1 271 ? -18.966 1.876 25.485 1.00 95.25 271 PRO A C 1
ATOM 2147 O O . PRO A 1 271 ? -18.824 0.766 26.001 1.00 95.25 271 PRO A O 1
ATOM 2150 N N . VAL A 1 272 ? -17.941 2.572 24.995 1.00 94.31 272 VAL A N 1
ATOM 2151 C CA . VAL A 1 272 ? -16.543 2.173 25.183 1.00 94.31 272 VAL A CA 1
ATOM 2152 C C . VAL A 1 272 ? -16.082 2.599 26.576 1.00 94.31 272 VAL A C 1
ATOM 2154 O O . VAL A 1 272 ? -16.194 3.770 26.952 1.00 94.31 272 VAL A O 1
ATOM 2157 N N . VAL A 1 273 ? -15.562 1.648 27.354 1.00 89.50 273 VAL A N 1
ATOM 2158 C CA . VAL A 1 273 ? -15.079 1.890 28.718 1.00 89.50 273 VAL A CA 1
ATOM 2159 C C . VAL A 1 273 ? -13.595 2.254 28.671 1.00 89.50 273 VAL A C 1
ATOM 2161 O O . VAL A 1 273 ? -12.751 1.441 28.313 1.00 89.50 273 VAL A O 1
ATOM 2164 N N . GLY A 1 274 ? -13.261 3.488 29.054 1.00 92.56 274 GLY A N 1
ATOM 2165 C CA . GLY A 1 274 ? -11.874 3.956 29.091 1.00 92.56 274 GLY A CA 1
ATOM 2166 C C . GLY A 1 274 ? -11.325 4.342 27.714 1.00 92.56 274 GLY A C 1
ATOM 2167 O O . GLY A 1 274 ? -11.984 5.041 26.950 1.00 92.56 274 GLY A O 1
ATOM 2168 N N . SER A 1 275 ? -10.073 3.972 27.439 1.00 93.50 275 SER A N 1
ATOM 2169 C CA . SER A 1 275 ? -9.351 4.286 26.192 1.00 93.50 275 SER A CA 1
ATOM 2170 C C . SER A 1 275 ? -8.970 3.036 25.400 1.00 93.50 275 SER A C 1
ATOM 2172 O O . SER A 1 275 ? -8.017 3.070 24.623 1.00 93.50 275 SER A O 1
ATOM 2174 N N . SER A 1 276 ? -9.679 1.934 25.620 1.00 94.25 276 SER A N 1
ATOM 2175 C CA . SER A 1 276 ? -9.505 0.690 24.882 1.00 94.25 276 SER A CA 1
ATOM 2176 C C . SER A 1 276 ? -10.855 0.038 24.605 1.00 94.25 276 SER A C 1
ATOM 2178 O O . SER A 1 276 ? -11.816 0.220 25.350 1.00 94.25 276 SER A O 1
ATOM 2180 N N . ALA A 1 277 ? -10.935 -0.705 23.506 1.00 94.25 277 ALA A N 1
ATOM 2181 C CA . ALA A 1 277 ? -12.085 -1.529 23.172 1.00 94.25 277 ALA A CA 1
ATOM 2182 C C . ALA A 1 277 ? -11.603 -2.867 22.613 1.00 94.25 277 ALA A C 1
ATOM 2184 O O . ALA A 1 277 ? -10.802 -2.901 21.681 1.00 94.25 277 ALA A O 1
ATOM 2185 N N . GLU A 1 278 ? -12.121 -3.954 23.173 1.00 94.19 278 GLU A N 1
ATOM 2186 C CA . GLU A 1 278 ? -11.998 -5.291 22.603 1.00 94.19 278 GLU A CA 1
ATOM 2187 C C . GLU A 1 278 ? -13.282 -5.616 21.839 1.00 94.19 278 GLU A C 1
ATOM 2189 O O . GLU A 1 278 ? -14.394 -5.583 22.389 1.00 94.19 278 GLU A O 1
ATOM 2194 N N . VAL A 1 279 ? -13.125 -5.891 20.548 1.00 93.75 279 VAL A N 1
ATOM 2195 C CA . VAL A 1 279 ? -14.214 -6.244 19.645 1.00 93.75 279 VAL A CA 1
ATOM 2196 C C . VAL A 1 279 ? -14.059 -7.707 19.271 1.00 93.75 279 VAL A C 1
ATOM 2198 O O . VAL A 1 279 ? -13.169 -8.076 18.509 1.00 93.75 279 VAL A O 1
ATOM 2201 N N . ASN A 1 280 ? -14.946 -8.527 19.826 1.00 92.25 280 ASN A N 1
ATOM 2202 C CA . ASN A 1 280 ? -15.071 -9.936 19.488 1.00 92.25 280 ASN A CA 1
ATOM 2203 C C . ASN A 1 280 ? -16.090 -10.064 18.355 1.00 92.25 280 ASN A C 1
ATOM 2205 O O . ASN A 1 280 ? -17.277 -9.801 18.562 1.00 92.25 280 ASN A O 1
ATOM 2209 N N . LEU A 1 281 ? -15.618 -10.423 17.163 1.00 92.50 281 LEU A N 1
ATOM 2210 C CA . LEU A 1 281 ? -16.442 -10.619 15.974 1.00 92.50 281 LEU A CA 1
ATOM 2211 C C . LEU A 1 281 ? -16.713 -12.116 15.775 1.00 92.50 281 LEU A C 1
ATOM 2213 O O . LEU A 1 281 ? -15.777 -12.865 15.477 1.00 92.50 281 LEU A O 1
ATOM 2217 N N . PRO A 1 282 ? -17.966 -12.578 15.951 1.00 89.38 282 PRO A N 1
ATOM 2218 C CA . PRO A 1 282 ? -18.369 -13.937 15.600 1.00 89.38 282 PRO A CA 1
ATOM 2219 C C . PRO A 1 282 ? -18.131 -14.228 14.118 1.00 89.38 282 PRO A C 1
ATOM 2221 O O . PRO A 1 282 ? -18.187 -13.317 13.295 1.00 89.38 282 PRO A O 1
ATOM 2224 N N . ALA A 1 283 ? -17.926 -15.500 13.767 1.00 88.88 283 ALA A N 1
ATOM 2225 C CA . ALA A 1 283 ? -17.783 -15.916 12.373 1.00 88.88 283 ALA A CA 1
ATOM 2226 C C . ALA A 1 283 ? -18.950 -15.393 11.507 1.00 88.88 283 ALA A C 1
ATOM 2228 O O . ALA A 1 283 ? -20.115 -15.520 11.885 1.00 88.88 283 ALA A O 1
ATOM 2229 N N . GLY A 1 284 ? -18.620 -14.789 10.362 1.00 85.12 284 GLY A N 1
ATOM 2230 C CA . GLY A 1 284 ? -19.585 -14.202 9.427 1.00 85.12 284 GLY A CA 1
ATOM 2231 C C . GLY A 1 284 ? -19.996 -12.750 9.712 1.00 85.12 284 GLY A C 1
ATOM 2232 O O . GLY A 1 284 ? -20.619 -12.135 8.848 1.00 85.12 284 GLY A O 1
ATOM 2233 N N . LEU A 1 285 ? -19.641 -12.174 10.869 1.00 90.62 285 LEU A N 1
ATOM 2234 C CA . LEU A 1 285 ? -19.845 -10.748 11.149 1.00 90.62 285 LEU A CA 1
ATOM 2235 C C . LEU A 1 285 ? -18.573 -9.951 10.881 1.00 90.62 285 LEU A C 1
ATOM 2237 O O . LEU A 1 285 ? -17.676 -9.869 11.712 1.00 90.62 285 LEU A O 1
ATOM 2241 N N . ASN A 1 286 ? -18.558 -9.270 9.741 1.00 92.75 286 ASN A N 1
ATOM 2242 C CA . ASN A 1 286 ? -17.348 -8.630 9.238 1.00 92.75 286 ASN A CA 1
ATOM 2243 C C . ASN A 1 286 ? -17.253 -7.140 9.591 1.00 92.75 286 ASN A C 1
ATOM 2245 O O . ASN A 1 286 ? -16.240 -6.522 9.288 1.00 92.75 286 ASN A O 1
ATOM 2249 N N . ARG A 1 287 ? -18.288 -6.518 10.175 1.00 93.75 287 ARG A N 1
ATOM 2250 C CA . ARG A 1 287 ? -18.375 -5.051 10.295 1.00 93.75 287 ARG A CA 1
ATOM 2251 C C . ARG A 1 287 ? -18.707 -4.566 11.698 1.00 93.75 287 ARG A C 1
ATOM 2253 O O . ARG A 1 287 ? -19.572 -5.105 12.390 1.00 93.75 287 ARG A O 1
ATOM 2260 N N . PHE A 1 288 ? -18.050 -3.478 12.089 1.00 95.88 288 PHE A N 1
ATOM 2261 C CA . PHE A 1 288 ? -18.365 -2.730 13.302 1.00 95.88 288 PHE A CA 1
ATOM 2262 C C . PHE A 1 288 ? -17.951 -1.259 13.170 1.00 95.88 288 PHE A C 1
ATOM 2264 O O . PHE A 1 288 ? -17.205 -0.884 12.267 1.00 95.88 288 PHE A O 1
ATOM 2271 N N . ALA A 1 289 ? -18.447 -0.409 14.064 1.00 95.75 289 ALA A N 1
ATOM 2272 C CA . ALA A 1 289 ? -18.184 1.022 14.066 1.00 95.75 289 ALA A CA 1
ATOM 2273 C C . ALA A 1 289 ? -17.958 1.573 15.479 1.00 95.75 289 ALA A C 1
ATOM 2275 O O . ALA A 1 289 ? -18.447 1.021 16.468 1.00 95.75 289 ALA A O 1
ATOM 2276 N N . ILE A 1 290 ? -17.223 2.682 15.552 1.00 94.62 290 ILE A N 1
ATOM 2277 C CA . ILE A 1 290 ? -17.043 3.514 16.742 1.00 94.62 290 ILE A CA 1
ATOM 2278 C C . ILE A 1 290 ? -17.582 4.914 16.421 1.00 94.62 290 ILE A C 1
ATOM 2280 O O . ILE A 1 290 ? -17.037 5.594 15.547 1.00 94.62 290 ILE A O 1
ATOM 2284 N N . GLU A 1 291 ? -18.630 5.334 17.129 1.00 92.50 291 GLU A N 1
ATOM 2285 C CA . GLU A 1 291 ? -19.360 6.602 16.927 1.00 92.50 291 GLU A CA 1
ATOM 2286 C C . GLU A 1 291 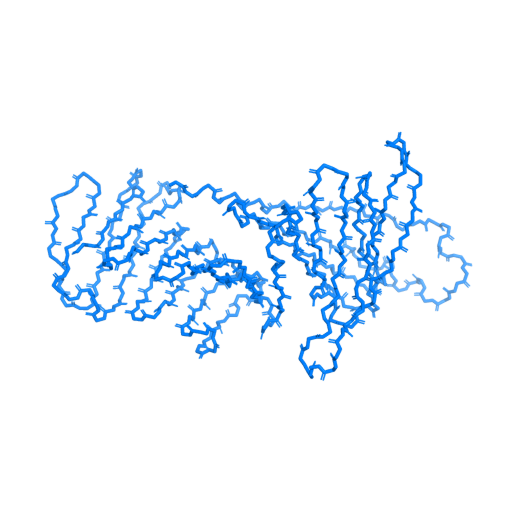? -19.229 7.541 18.135 1.00 92.50 291 GLU A C 1
ATOM 2288 O O . GLU A 1 291 ? -19.346 7.065 19.291 1.00 92.50 291 GLU A O 1
#

Solvent-accessible surface area (backbone atoms only — not comparable to full-atom values): 16139 Å² total; per-residue (Å²): 137,82,84,67,60,75,56,77,54,84,52,85,57,84,76,76,77,62,78,82,77,68,77,83,64,98,67,58,78,72,63,77,78,60,79,63,44,47,42,51,42,48,43,47,52,72,97,55,35,38,39,40,40,38,37,37,55,57,94,62,70,49,70,49,75,50,76,43,74,72,36,52,77,46,78,52,75,62,86,63,90,55,97,84,56,70,55,40,38,38,37,34,40,37,92,88,48,38,30,34,42,37,36,47,53,31,57,68,81,41,68,72,45,74,54,75,45,81,48,100,90,42,62,25,29,36,38,36,37,61,34,94,60,70,43,51,38,30,36,38,44,37,60,45,51,66,89,50,75,80,63,50,71,44,67,84,45,93,42,30,35,40,35,43,40,85,69,33,39,33,43,38,36,61,24,92,82,47,54,73,48,72,77,75,57,90,56,31,28,44,33,34,26,30,34,41,39,35,34,50,76,75,29,38,37,38,36,41,67,40,52,49,39,44,30,47,84,68,37,37,43,34,34,85,57,29,36,38,40,39,31,44,86,86,65,39,32,44,38,37,45,58,89,51,90,53,70,44,56,36,41,39,40,23,73,77,42,45,86,22,32,40,34,43,75,100,50,83,70,39,75,35,66,58,41,46,44,81,44,79,31,54,58,81,56,43,48,36,34,42,81

Sequence (291 aa):
GADYVCGVVPTVGRLWPDPDALYSHQPAIHWASKPLVWRRHILFVKPDYFVLLDELDSYVPCDWWLHVGGARAKSQQPQAPSLLVAQNTVTFERPDNVALDAFFLEPRQAQPKTGQVITTNGTTRHVAVADNGTTCFRAVLYPRYRTESRPTAELIAPGIIEVDRPGGWDLVVLDQAQRRYENRLRGVSIEGSVAVVRRNGSQWSAVLIAGRTIRLPGLRISAQAQISVA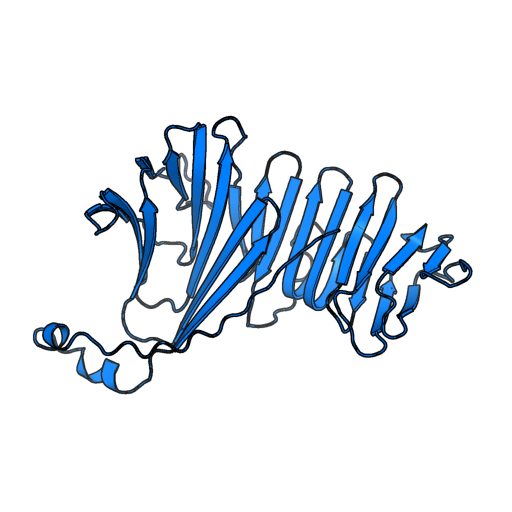RDRWGAMAFEVVEHSAPVIVLLEGQWLRRKRLRVEGQTPRPVVGSSAEVNLPAGLNRFAIE

Mean predicted aligned error: 10.11 Å